Protein AF-A0A0F9J3G6-F1 (afdb_monomer_lite)

pLDDT: mean 73.5, std 18.69, range [35.91, 94.69]

Organism: NCBI:txid412755

Radius of gyration: 24.39 Å; chains: 1; bounding box: 58×45×60 Å

Secondary structure (DSSP, 8-state):
--S--TTTTTTTEEEEEEE-SSS--TT-EEEEEEEETTTTEEEESS--SS---TT-EEEEEEHHHHS-S--PPTT-------GGG----TT--THHHHS--PPTT-EEEEEEEETT-SS-EEEEEEESS-EEEEEEEEEEEEPPPSS--BEEEEEES--SSTTSSTT--SSPPBSTTPPTT-EEEEESSS---PEEE-TT-S------TTSS--EEE-SEEEEEEESSS--SS-EEEEEEEEEESSTT-EE-

Structure (mmCIF, N/CA/C/O backbone):
data_AF-A0A0F9J3G6-F1
#
_entry.id   AF-A0A0F9J3G6-F1
#
loop_
_atom_site.group_PDB
_atom_site.id
_atom_site.type_symbol
_atom_site.label_atom_id
_atom_site.label_alt_id
_atom_site.label_comp_id
_atom_site.label_asym_id
_atom_site.label_entity_id
_atom_site.label_seq_id
_atom_site.pdbx_PDB_ins_code
_atom_site.Cartn_x
_atom_site.Cartn_y
_atom_site.Cartn_z
_atom_site.occupancy
_atom_site.B_iso_or_equiv
_atom_site.auth_seq_id
_atom_site.auth_comp_id
_atom_site.auth_asym_id
_atom_site.auth_atom_id
_atom_site.pdbx_PDB_model_num
ATOM 1 N N . LEU A 1 1 ? 18.010 -20.653 -27.003 1.00 67.06 1 LEU A N 1
ATOM 2 C CA . LEU A 1 1 ? 17.288 -19.673 -27.847 1.00 67.06 1 LEU A CA 1
ATOM 3 C C . LEU A 1 1 ? 17.609 -19.972 -29.306 1.00 67.06 1 LEU A C 1
ATOM 5 O O . LEU A 1 1 ? 18.542 -19.390 -29.831 1.00 67.06 1 LEU A O 1
ATOM 9 N N . ALA A 1 2 ? 16.923 -20.930 -29.927 1.00 63.56 2 ALA A N 1
ATOM 10 C CA . ALA A 1 2 ? 17.023 -21.176 -31.367 1.00 63.56 2 ALA A CA 1
ATOM 11 C C . ALA A 1 2 ? 15.717 -20.700 -32.015 1.00 63.56 2 ALA A C 1
ATOM 13 O O . ALA A 1 2 ? 14.656 -20.890 -31.421 1.00 63.56 2 ALA A O 1
ATOM 14 N N . GLY A 1 3 ? 15.794 -20.076 -33.193 1.00 75.00 3 GLY A N 1
ATOM 15 C CA . GLY A 1 3 ? 14.612 -19.649 -33.957 1.00 75.00 3 GLY A CA 1
ATOM 16 C C . GLY A 1 3 ? 14.341 -18.142 -34.009 1.00 75.00 3 GLY A C 1
ATOM 17 O O . GLY A 1 3 ? 13.369 -17.742 -34.643 1.00 75.00 3 GLY A O 1
ATOM 18 N N . PHE A 1 4 ? 15.190 -17.304 -33.408 1.00 88.00 4 PHE A N 1
ATOM 19 C CA . PHE A 1 4 ? 15.148 -15.856 -33.634 1.00 88.00 4 PHE A CA 1
ATOM 20 C C . PHE A 1 4 ? 16.051 -15.471 -34.819 1.00 88.00 4 PHE A C 1
ATOM 22 O O . PHE A 1 4 ? 17.091 -16.106 -35.009 1.00 88.00 4 PHE A O 1
ATOM 29 N N . PRO A 1 5 ? 15.682 -14.459 -35.626 1.00 91.12 5 PRO A N 1
ATOM 30 C CA . PRO A 1 5 ? 16.564 -13.930 -36.664 1.00 91.12 5 PRO A CA 1
ATOM 31 C C . PRO A 1 5 ? 17.770 -13.200 -36.050 1.00 91.12 5 PRO A C 1
ATOM 33 O O . PRO A 1 5 ? 17.668 -12.663 -34.947 1.00 91.12 5 PRO A O 1
ATOM 36 N N . ASP A 1 6 ? 18.890 -13.154 -36.780 1.00 90.00 6 ASP A N 1
ATOM 37 C CA . ASP A 1 6 ? 20.189 -12.634 -36.306 1.00 90.00 6 ASP A CA 1
ATOM 38 C C . ASP A 1 6 ? 20.109 -11.221 -35.700 1.00 90.00 6 ASP A C 1
ATOM 40 O O . ASP A 1 6 ? 20.790 -10.920 -34.730 1.00 90.00 6 ASP A O 1
ATOM 44 N N . THR A 1 7 ? 19.207 -10.370 -36.184 1.00 88.00 7 THR A N 1
ATOM 45 C CA . THR A 1 7 ? 19.103 -8.975 -35.728 1.00 88.00 7 THR A CA 1
ATOM 46 C C . THR A 1 7 ? 18.005 -8.732 -34.691 1.00 88.00 7 THR A C 1
ATOM 48 O O . THR A 1 7 ? 17.659 -7.586 -34.415 1.00 88.00 7 THR A O 1
ATOM 51 N N . HIS A 1 8 ? 17.370 -9.781 -34.155 1.00 91.56 8 HIS A N 1
ATOM 52 C CA . HIS A 1 8 ? 16.193 -9.616 -33.290 1.00 91.56 8 HIS A CA 1
ATOM 53 C C . HIS A 1 8 ? 16.495 -8.860 -31.987 1.00 91.56 8 HIS A C 1
ATOM 55 O O . HIS A 1 8 ? 15.627 -8.165 -31.462 1.00 91.56 8 HIS A O 1
ATOM 61 N N . PHE A 1 9 ? 17.712 -9.014 -31.463 1.00 90.25 9 PHE A N 1
ATOM 62 C CA . PHE A 1 9 ? 18.106 -8.504 -30.149 1.00 90.25 9 PHE A CA 1
ATOM 63 C C . PHE A 1 9 ? 19.003 -7.262 -30.216 1.00 90.25 9 PHE A C 1
ATOM 65 O O . PHE A 1 9 ? 19.452 -6.772 -29.180 1.00 90.25 9 PHE A O 1
ATOM 72 N N . ASP A 1 10 ? 19.277 -6.752 -31.412 1.00 87.88 10 ASP A N 1
ATOM 73 C CA . ASP A 1 10 ? 20.278 -5.711 -31.610 1.00 87.88 10 ASP A CA 1
ATOM 74 C C . ASP A 1 10 ? 19.811 -4.379 -31.011 1.00 87.88 10 ASP A C 1
ATOM 76 O O . ASP A 1 10 ? 18.711 -3.909 -31.291 1.00 87.88 10 ASP A O 1
ATOM 80 N N . ASN A 1 11 ? 20.675 -3.740 -30.219 1.00 78.69 11 ASN A N 1
ATOM 81 C CA . ASN A 1 11 ? 20.559 -2.368 -29.696 1.00 78.69 11 ASN A CA 1
ATOM 82 C C . ASN A 1 11 ? 19.397 -2.065 -28.729 1.00 78.69 11 ASN A C 1
ATOM 84 O O . ASN A 1 11 ? 19.468 -1.066 -28.008 1.00 78.69 11 ASN A O 1
ATOM 88 N N . ASP A 1 12 ? 18.391 -2.933 -28.641 1.00 87.31 12 ASP A N 1
ATOM 89 C CA . ASP A 1 12 ? 17.229 -2.767 -27.755 1.00 87.31 12 ASP A CA 1
ATOM 90 C C . ASP A 1 12 ? 17.181 -3.787 -26.612 1.00 87.31 12 ASP A C 1
ATOM 92 O O . ASP A 1 12 ? 16.312 -3.713 -25.741 1.00 87.31 12 ASP A O 1
ATOM 96 N N . TRP A 1 13 ? 18.129 -4.723 -26.570 1.00 93.25 13 TRP A N 1
ATOM 97 C CA . TRP A 1 13 ? 18.188 -5.766 -25.552 1.00 93.25 13 TRP A CA 1
ATOM 98 C C . TRP A 1 13 ? 19.536 -5.788 -24.848 1.00 93.25 13 TRP A C 1
ATOM 100 O O . TRP A 1 13 ? 20.567 -5.371 -25.375 1.00 93.25 13 TRP A O 1
ATOM 110 N N . MET A 1 14 ? 19.521 -6.276 -23.618 1.00 93.69 14 MET A N 1
ATOM 111 C CA . MET A 1 14 ? 20.690 -6.393 -22.768 1.00 93.69 14 MET A CA 1
ATOM 112 C C . MET A 1 14 ? 20.811 -7.804 -22.221 1.00 93.69 14 MET A C 1
ATOM 114 O O . MET A 1 14 ? 19.819 -8.506 -22.040 1.00 93.69 14 MET A O 1
ATOM 118 N N . LEU A 1 15 ? 22.035 -8.184 -21.899 1.00 93.62 15 LEU A N 1
ATOM 119 C CA . LEU A 1 15 ? 22.381 -9.433 -21.251 1.00 93.62 15 LEU A CA 1
ATOM 120 C C . LEU A 1 15 ? 22.785 -9.115 -19.807 1.00 93.62 15 LEU A C 1
ATOM 122 O O . LEU A 1 15 ? 23.644 -8.259 -19.587 1.00 93.62 15 LEU A O 1
ATOM 126 N N . ARG A 1 16 ? 22.130 -9.747 -18.830 1.00 92.94 16 ARG A N 1
ATOM 127 C CA . ARG A 1 16 ? 22.373 -9.566 -17.390 1.00 92.94 16 ARG A CA 1
ATOM 128 C C . ARG A 1 16 ? 22.844 -10.870 -16.768 1.00 92.94 16 ARG A C 1
ATOM 130 O O . ARG A 1 16 ? 22.197 -11.890 -16.983 1.00 92.94 16 ARG A O 1
ATOM 137 N N . VAL A 1 17 ? 23.894 -10.825 -15.954 1.00 90.19 17 VAL A N 1
ATOM 138 C CA . VAL A 1 17 ? 24.275 -11.957 -15.095 1.00 90.19 17 VAL A CA 1
ATOM 139 C C . VAL A 1 17 ? 23.291 -12.025 -13.929 1.00 90.19 17 VAL A C 1
ATOM 141 O O . VAL A 1 17 ? 23.170 -11.063 -13.168 1.00 90.19 17 VAL A O 1
ATOM 144 N N . VAL A 1 18 ? 22.531 -13.116 -13.842 1.00 90.00 18 VAL A N 1
ATOM 145 C CA . VAL A 1 18 ? 21.507 -13.325 -12.805 1.00 90.00 18 VAL A CA 1
ATOM 146 C C . VAL A 1 18 ? 22.090 -14.081 -11.622 1.00 90.00 18 VAL A C 1
ATOM 148 O O . VAL A 1 18 ? 21.855 -13.683 -10.489 1.00 90.00 18 VAL A O 1
ATOM 151 N N . GLU A 1 19 ? 22.856 -15.128 -11.906 1.00 89.38 19 GLU A N 1
ATOM 152 C CA . GLU A 1 19 ? 23.488 -15.999 -10.918 1.00 89.38 19 GLU A CA 1
ATOM 153 C C . GLU A 1 19 ? 24.848 -16.419 -11.474 1.00 89.38 19 GLU A C 1
ATOM 155 O O . GLU A 1 19 ? 24.944 -16.783 -12.651 1.00 89.38 19 GLU A O 1
ATOM 160 N N . ALA A 1 20 ? 25.893 -16.322 -10.660 1.00 87.94 20 ALA A N 1
ATOM 161 C CA . ALA A 1 20 ? 27.242 -16.725 -11.019 1.00 87.94 20 ALA A CA 1
ATOM 162 C C . ALA A 1 20 ? 27.633 -17.993 -10.251 1.00 87.94 20 ALA A C 1
ATOM 164 O O . ALA A 1 20 ? 27.579 -18.032 -9.026 1.00 87.94 20 ALA A O 1
ATOM 165 N N . ASP A 1 21 ? 28.115 -19.005 -10.969 1.00 83.44 21 ASP A N 1
ATOM 166 C CA . ASP A 1 21 ? 28.703 -20.226 -10.390 1.00 83.44 21 ASP A CA 1
ATOM 167 C C . ASP A 1 21 ? 30.241 -20.091 -10.268 1.00 83.44 21 ASP A C 1
ATOM 169 O O . ASP A 1 21 ? 30.986 -21.049 -10.055 1.00 83.44 21 ASP A O 1
ATOM 173 N N . GLY A 1 22 ? 30.758 -18.867 -10.437 1.00 80.75 22 GLY A N 1
ATOM 174 C CA . GLY A 1 22 ? 32.185 -18.571 -10.475 1.00 80.75 22 GLY A CA 1
ATOM 175 C C . GLY A 1 22 ? 32.515 -17.091 -10.288 1.00 80.75 22 GLY A C 1
ATOM 176 O O . GLY A 1 22 ? 31.940 -16.399 -9.457 1.00 80.75 22 GLY A O 1
ATOM 177 N N . ALA A 1 23 ? 33.497 -16.595 -11.045 1.00 86.06 23 ALA A N 1
ATOM 178 C CA . ALA A 1 23 ? 33.983 -15.217 -10.929 1.00 86.06 23 ALA A CA 1
ATOM 179 C C . ALA A 1 23 ? 33.133 -14.188 -11.698 1.00 86.06 23 ALA A C 1
ATOM 181 O O . ALA A 1 23 ? 33.523 -13.023 -11.771 1.00 86.06 23 ALA A O 1
ATOM 182 N N . ALA A 1 24 ? 32.025 -14.606 -12.316 1.00 88.00 24 ALA A N 1
ATOM 183 C CA . ALA A 1 24 ? 31.197 -13.715 -13.108 1.00 88.00 24 ALA A CA 1
ATOM 184 C C . ALA A 1 24 ? 30.568 -12.611 -12.242 1.00 88.00 24 ALA A C 1
ATOM 186 O O . ALA A 1 24 ? 30.189 -12.842 -11.093 1.00 88.00 24 ALA A O 1
ATOM 187 N N . PRO A 1 25 ? 30.449 -11.390 -12.779 1.00 82.31 25 PRO A N 1
ATOM 188 C CA . PRO A 1 25 ? 29.969 -10.259 -12.005 1.00 82.31 25 PRO A CA 1
ATOM 189 C C . PRO A 1 25 ? 28.436 -10.260 -11.938 1.00 82.31 25 PRO A C 1
ATOM 191 O O . PRO A 1 25 ? 27.763 -9.732 -12.826 1.00 82.31 25 PRO A O 1
ATOM 194 N N . GLU A 1 26 ? 27.869 -10.860 -10.889 1.00 88.44 26 GLU A N 1
ATOM 195 C CA . GLU A 1 26 ? 26.416 -10.879 -10.671 1.00 88.44 26 GLU A CA 1
ATOM 196 C C . GLU A 1 26 ? 25.802 -9.474 -10.710 1.00 88.44 26 GLU A C 1
ATOM 198 O O . GLU A 1 26 ? 26.323 -8.509 -10.149 1.00 88.44 26 GLU A O 1
ATOM 203 N N . GLY A 1 27 ? 24.667 -9.348 -11.398 1.00 83.12 27 GLY A N 1
ATOM 204 C CA . GLY A 1 27 ? 23.971 -8.078 -11.582 1.00 83.12 27 GLY A CA 1
ATOM 205 C C . GLY A 1 27 ? 24.546 -7.186 -12.683 1.00 83.12 27 GLY A C 1
ATOM 206 O O . GLY A 1 27 ? 23.876 -6.230 -13.083 1.00 83.12 27 GLY A O 1
ATOM 207 N N . GLU A 1 28 ? 25.723 -7.497 -13.226 1.00 86.69 28 GLU A N 1
ATOM 208 C CA . GLU A 1 28 ? 26.299 -6.732 -14.324 1.00 86.69 28 GLU A CA 1
ATOM 209 C C . GLU A 1 28 ? 25.490 -6.914 -15.612 1.00 86.69 28 GLU A C 1
ATOM 211 O O . GLU A 1 28 ? 25.017 -8.006 -15.941 1.00 86.69 28 GLU A O 1
ATOM 216 N N . THR A 1 29 ? 25.330 -5.816 -16.353 1.00 91.50 29 THR A N 1
ATOM 217 C CA . THR A 1 29 ? 24.572 -5.777 -17.605 1.00 91.50 29 THR A CA 1
ATOM 218 C C . THR A 1 29 ? 25.432 -5.292 -18.760 1.00 91.50 29 THR A C 1
ATOM 220 O O . THR A 1 29 ? 26.322 -4.447 -18.597 1.00 91.50 29 THR A O 1
ATOM 223 N N . ARG A 1 30 ? 25.158 -5.824 -19.950 1.00 93.12 30 ARG A N 1
ATOM 224 C CA . ARG A 1 30 ? 25.772 -5.390 -21.203 1.00 93.12 30 ARG A CA 1
ATOM 225 C C . ARG A 1 30 ? 24.745 -5.312 -22.320 1.00 93.12 30 ARG A C 1
ATOM 227 O O . ARG A 1 30 ? 23.879 -6.172 -22.425 1.00 93.12 30 ARG A O 1
ATOM 234 N N . LEU A 1 31 ? 24.850 -4.285 -23.159 1.00 93.75 31 LEU A N 1
ATOM 235 C CA . LEU A 1 31 ? 24.003 -4.145 -24.343 1.00 93.75 31 LEU A CA 1
ATOM 236 C C . LEU A 1 31 ? 24.343 -5.248 -25.348 1.00 93.75 31 LEU A C 1
ATOM 238 O O . LEU A 1 31 ? 25.522 -5.539 -25.543 1.00 93.75 31 LEU A O 1
ATOM 242 N N . ILE A 1 32 ? 23.333 -5.835 -25.982 1.00 94.69 32 ILE A N 1
ATOM 243 C CA . ILE A 1 32 ? 23.503 -6.804 -27.065 1.00 94.69 32 ILE A CA 1
ATOM 244 C C . ILE A 1 32 ? 23.637 -6.029 -28.382 1.00 94.69 32 ILE A C 1
ATOM 246 O O . ILE A 1 32 ? 22.741 -5.288 -28.780 1.00 94.69 32 ILE A O 1
ATOM 250 N N . ASN A 1 33 ? 24.776 -6.196 -29.050 1.00 93.56 33 ASN A N 1
ATOM 251 C CA . ASN A 1 33 ? 25.084 -5.557 -30.330 1.00 93.56 33 ASN A CA 1
ATOM 252 C C . ASN A 1 33 ? 24.753 -6.444 -31.529 1.00 93.56 33 ASN A C 1
ATOM 254 O O . ASN A 1 33 ? 24.518 -5.926 -32.614 1.00 93.56 33 ASN A O 1
ATOM 258 N N . ALA A 1 34 ? 24.832 -7.761 -31.344 1.00 93.00 34 ALA A N 1
ATOM 259 C CA . ALA A 1 34 ? 24.515 -8.729 -32.379 1.00 93.00 34 ALA A CA 1
ATOM 260 C C . ALA A 1 34 ? 24.070 -10.046 -31.751 1.00 93.00 34 ALA A C 1
ATOM 262 O O . ALA A 1 34 ? 24.572 -10.446 -30.693 1.00 93.00 34 ALA A O 1
ATOM 263 N N . TYR A 1 35 ? 23.198 -10.756 -32.450 1.00 93.75 35 TYR A N 1
ATOM 264 C CA . TYR A 1 35 ? 22.859 -12.140 -32.167 1.00 93.75 35 TYR A CA 1
ATOM 265 C C . TYR A 1 35 ? 23.076 -13.001 -33.420 1.00 93.75 35 TYR A C 1
ATOM 267 O O . TYR A 1 35 ? 22.994 -12.543 -34.553 1.00 93.75 35 TYR A O 1
ATOM 275 N N . THR A 1 36 ? 23.432 -14.268 -33.241 1.00 92.06 36 THR A N 1
ATOM 276 C CA . THR A 1 36 ? 23.576 -15.210 -34.357 1.00 92.06 36 THR A CA 1
ATOM 277 C C . THR A 1 36 ? 22.616 -16.364 -34.140 1.00 92.06 36 THR A C 1
ATOM 279 O O . THR A 1 36 ? 22.881 -17.256 -33.337 1.00 92.06 36 THR A O 1
ATOM 282 N N . GLY A 1 37 ? 21.498 -16.367 -34.863 1.00 88.69 37 GLY A N 1
ATOM 283 C CA . GLY A 1 37 ? 20.401 -17.320 -34.707 1.00 88.69 37 GLY A CA 1
ATOM 284 C C . GLY A 1 37 ? 20.802 -18.769 -34.956 1.00 88.69 37 GLY A C 1
ATOM 285 O O . GLY A 1 37 ? 20.262 -19.673 -34.320 1.00 88.69 37 GLY A O 1
ATOM 286 N N . ALA A 1 38 ? 21.798 -18.997 -35.818 1.00 88.69 38 ALA A N 1
ATOM 287 C CA . ALA A 1 38 ? 22.329 -20.330 -36.097 1.00 88.69 38 ALA A CA 1
ATOM 288 C C . ALA A 1 38 ? 23.052 -20.965 -34.893 1.00 88.69 38 ALA A C 1
ATOM 290 O O . ALA A 1 38 ? 23.006 -22.181 -34.724 1.00 88.69 38 ALA A O 1
ATOM 291 N N . THR A 1 39 ? 23.723 -20.162 -34.063 1.00 88.88 39 THR A N 1
ATOM 292 C CA . THR A 1 39 ? 24.541 -20.643 -32.933 1.00 88.88 39 THR A CA 1
ATOM 293 C C . THR A 1 39 ? 23.960 -20.272 -31.572 1.00 88.88 39 THR A C 1
ATOM 295 O O . THR A 1 39 ? 24.384 -20.813 -30.554 1.00 88.88 39 THR A O 1
ATOM 298 N N . GLY A 1 40 ? 23.001 -19.347 -31.534 1.00 88.81 40 GLY A N 1
ATOM 299 C CA . GLY A 1 40 ? 22.500 -18.742 -30.307 1.00 88.81 40 GLY A CA 1
ATOM 300 C C . GLY A 1 40 ? 23.494 -17.787 -29.635 1.00 88.81 40 GLY A C 1
ATOM 301 O O . GLY A 1 40 ? 23.300 -17.461 -28.467 1.00 88.81 40 GLY A O 1
ATOM 302 N N . ALA A 1 41 ? 24.563 -17.375 -30.326 1.00 90.69 41 ALA A N 1
ATOM 303 C CA . ALA A 1 41 ? 25.617 -16.545 -29.748 1.00 90.69 41 ALA A CA 1
ATOM 304 C C . ALA A 1 41 ? 25.203 -15.069 -29.662 1.00 90.69 41 ALA A C 1
ATOM 306 O O . ALA A 1 41 ? 24.638 -14.522 -30.608 1.00 90.69 41 ALA A O 1
ATOM 307 N N . PHE A 1 42 ? 25.541 -14.421 -28.546 1.00 92.62 42 PHE A N 1
ATOM 308 C CA . PHE A 1 42 ? 25.357 -12.986 -28.335 1.00 92.62 42 PHE A CA 1
ATOM 309 C C . PHE A 1 42 ? 26.704 -12.268 -28.361 1.00 92.62 42 PHE A C 1
ATOM 311 O O . PHE A 1 42 ? 27.655 -12.683 -27.700 1.00 92.62 42 PHE A O 1
ATOM 318 N N . THR A 1 43 ? 26.763 -11.155 -29.084 1.00 93.44 43 THR A N 1
ATOM 319 C CA . THR A 1 43 ? 27.864 -10.195 -29.012 1.00 93.44 43 THR A CA 1
ATOM 320 C C . THR A 1 43 ? 27.399 -9.001 -28.203 1.00 93.44 43 THR A C 1
ATOM 322 O O . THR A 1 43 ? 26.343 -8.436 -28.483 1.00 93.44 43 THR A O 1
ATOM 325 N N . VAL A 1 44 ? 28.187 -8.602 -27.211 1.00 93.56 44 VAL A N 1
ATOM 326 C CA . VAL A 1 44 ? 27.858 -7.488 -26.321 1.00 93.56 44 VAL A CA 1
ATOM 327 C C . VAL A 1 44 ? 28.733 -6.260 -26.578 1.00 93.56 44 VAL A C 1
ATOM 329 O O . VAL A 1 44 ? 29.816 -6.371 -27.150 1.00 93.56 44 VAL A O 1
ATOM 332 N N . SER A 1 45 ? 28.270 -5.082 -26.155 1.00 90.75 45 SER A N 1
ATOM 333 C CA . SER A 1 45 ? 28.935 -3.795 -26.409 1.00 90.75 45 SER A CA 1
ATOM 334 C C . SER A 1 45 ? 30.301 -3.626 -25.752 1.00 90.75 45 SER A C 1
ATOM 336 O O . SER A 1 45 ? 31.144 -2.893 -26.266 1.00 90.75 45 SER A O 1
ATOM 338 N N . ALA A 1 46 ? 30.528 -4.304 -24.631 1.00 91.50 46 ALA A N 1
ATOM 339 C CA . ALA A 1 46 ? 31.800 -4.349 -23.931 1.00 91.50 46 ALA A CA 1
ATOM 340 C C . ALA A 1 46 ? 31.929 -5.681 -23.190 1.00 91.50 46 ALA A C 1
ATOM 342 O O . ALA A 1 46 ? 30.922 -6.281 -22.807 1.00 91.50 46 ALA A O 1
ATOM 343 N N . ALA A 1 47 ? 33.165 -6.115 -22.941 1.00 90.25 47 ALA A N 1
ATOM 344 C CA . ALA A 1 47 ? 33.415 -7.275 -22.096 1.00 90.25 47 ALA A CA 1
ATOM 345 C C . ALA A 1 47 ? 32.812 -7.074 -20.693 1.00 90.25 47 ALA A C 1
ATOM 347 O O . ALA A 1 47 ? 32.731 -5.947 -20.181 1.00 90.25 47 ALA A O 1
ATOM 348 N N . PHE A 1 48 ? 32.374 -8.171 -20.081 1.00 91.62 48 PHE A N 1
ATOM 349 C CA . PHE A 1 48 ? 32.057 -8.191 -18.656 1.00 91.62 48 PHE A CA 1
ATOM 350 C C . PHE A 1 48 ? 33.332 -7.948 -17.838 1.00 91.62 48 PHE A C 1
ATOM 352 O O . PHE A 1 48 ? 34.438 -8.218 -18.315 1.00 91.62 48 PHE A O 1
ATOM 359 N N . SER A 1 49 ? 33.191 -7.409 -16.626 1.00 91.56 49 SER A N 1
ATOM 360 C CA . SER A 1 49 ? 34.335 -7.115 -15.748 1.00 91.56 49 SER A CA 1
ATOM 361 C C . SER A 1 49 ? 35.129 -8.367 -15.346 1.00 91.56 49 SER A C 1
ATOM 363 O O . SER A 1 49 ? 36.323 -8.272 -15.062 1.00 91.56 49 SER A O 1
ATOM 365 N N . ALA A 1 50 ? 34.495 -9.540 -15.415 1.00 93.31 50 ALA A N 1
ATOM 366 C CA . ALA A 1 50 ? 35.123 -10.853 -15.362 1.00 93.31 50 ALA A CA 1
ATOM 367 C C . ALA A 1 50 ? 34.489 -11.797 -16.400 1.00 93.31 50 ALA A C 1
ATOM 369 O O . ALA A 1 50 ? 33.387 -11.553 -16.895 1.00 93.31 50 ALA A O 1
ATOM 370 N N . ALA A 1 51 ? 35.211 -12.857 -16.771 1.00 91.81 51 ALA A N 1
ATOM 371 C CA . ALA A 1 51 ? 34.755 -13.805 -17.784 1.00 91.81 51 ALA A CA 1
ATOM 372 C C . ALA A 1 51 ? 33.557 -14.626 -17.286 1.00 91.81 51 ALA A C 1
ATOM 374 O O . ALA A 1 51 ? 33.577 -15.120 -16.160 1.00 91.81 51 ALA A O 1
ATOM 375 N N . LEU A 1 52 ? 32.561 -14.807 -18.156 1.00 90.56 52 LEU A N 1
ATOM 376 C CA . LEU A 1 52 ? 31.471 -15.754 -17.929 1.00 90.56 52 LEU A CA 1
ATOM 377 C C . LEU A 1 52 ? 31.986 -17.186 -18.123 1.00 90.56 52 LEU A C 1
ATOM 379 O O . LEU A 1 52 ? 32.724 -17.464 -19.074 1.00 90.56 52 LEU A O 1
ATOM 383 N N . ALA A 1 53 ? 31.585 -18.086 -17.238 1.00 90.44 53 ALA A N 1
ATOM 384 C CA . ALA A 1 53 ? 31.911 -19.500 -17.238 1.00 90.44 53 ALA A CA 1
ATOM 385 C C . ALA A 1 53 ? 30.674 -20.359 -17.548 1.00 90.44 53 ALA A C 1
ATOM 387 O O . ALA A 1 53 ? 29.530 -19.904 -17.529 1.00 90.44 53 ALA A O 1
ATOM 388 N N . ALA A 1 54 ? 30.903 -21.637 -17.849 1.00 89.50 54 ALA A N 1
ATOM 389 C CA . ALA A 1 54 ? 29.815 -22.605 -17.910 1.00 89.50 54 ALA A CA 1
ATOM 390 C C . ALA A 1 54 ? 29.255 -22.817 -16.494 1.00 89.50 54 ALA A C 1
ATOM 392 O O . ALA A 1 54 ? 30.025 -23.142 -15.597 1.00 89.50 54 ALA A O 1
ATOM 393 N N . GLY A 1 55 ? 27.944 -22.642 -16.320 1.00 87.75 55 GLY A N 1
ATOM 394 C CA . GLY A 1 55 ? 27.270 -22.676 -15.013 1.00 87.75 55 GLY A CA 1
ATOM 395 C C . GLY A 1 55 ? 26.609 -21.343 -14.658 1.00 87.75 55 GLY A C 1
ATOM 396 O O . GLY A 1 55 ? 25.554 -21.342 -14.033 1.00 87.75 55 GLY A O 1
ATOM 397 N N . ASP A 1 56 ? 27.149 -20.224 -15.154 1.00 90.62 56 ASP A N 1
ATOM 398 C CA . ASP A 1 56 ? 26.548 -18.907 -14.939 1.00 90.62 56 ASP A CA 1
ATOM 399 C C . ASP A 1 56 ? 25.193 -18.793 -15.649 1.00 90.62 56 ASP A C 1
ATOM 401 O O . ASP A 1 56 ? 25.042 -19.130 -16.831 1.00 90.62 56 ASP A O 1
ATOM 405 N N . THR A 1 57 ? 24.207 -18.249 -14.940 1.00 92.62 57 THR A N 1
ATOM 406 C CA . THR A 1 57 ? 22.878 -17.982 -15.483 1.00 92.62 57 THR A CA 1
ATOM 407 C C . THR A 1 57 ? 22.783 -16.533 -15.926 1.00 92.62 57 THR A C 1
ATOM 409 O O . THR A 1 57 ? 23.005 -15.593 -15.159 1.00 92.62 57 THR A O 1
ATOM 412 N N . VAL A 1 58 ? 22.386 -16.341 -17.181 1.00 92.38 58 VAL A N 1
ATOM 413 C CA . VAL A 1 58 ? 22.195 -15.021 -17.781 1.00 92.38 58 VAL A CA 1
ATOM 414 C C . VAL A 1 58 ? 20.766 -14.832 -18.277 1.00 92.38 58 VAL A C 1
ATOM 416 O O . VAL A 1 58 ? 20.145 -15.755 -18.802 1.00 92.38 58 VAL A O 1
ATOM 419 N N . ALA A 1 59 ? 20.253 -13.611 -18.150 1.00 92.19 59 ALA A N 1
ATOM 420 C CA . ALA A 1 59 ? 18.959 -13.204 -18.682 1.00 92.19 59 ALA A CA 1
ATOM 421 C C . ALA A 1 59 ? 19.127 -12.230 -19.851 1.00 92.19 59 ALA A C 1
ATOM 423 O O . ALA A 1 59 ? 19.973 -11.335 -19.814 1.00 92.19 59 ALA A O 1
ATOM 424 N N . VAL A 1 60 ? 18.271 -12.377 -20.863 1.00 92.56 60 VAL A N 1
ATOM 425 C CA . VAL A 1 60 ? 18.122 -11.421 -21.966 1.00 92.56 60 VAL A CA 1
ATOM 426 C C . VAL A 1 60 ? 16.922 -10.533 -21.656 1.00 92.56 60 VAL A C 1
ATOM 428 O O . VAL A 1 60 ? 15.797 -11.015 -21.553 1.00 92.56 60 VAL A O 1
ATOM 431 N N . ILE A 1 61 ? 17.165 -9.241 -21.460 1.00 90.31 61 ILE A N 1
ATOM 432 C CA . ILE A 1 61 ? 16.187 -8.278 -20.949 1.00 90.31 61 ILE A CA 1
ATOM 433 C C . ILE A 1 61 ? 16.032 -7.157 -21.970 1.00 90.31 61 ILE A C 1
ATOM 435 O O . ILE A 1 61 ? 17.022 -6.564 -22.398 1.00 90.31 61 ILE A O 1
ATOM 439 N N . ASN A 1 62 ? 14.798 -6.838 -22.355 1.00 89.75 62 ASN A N 1
ATOM 440 C CA . ASN A 1 62 ? 14.546 -5.679 -23.203 1.00 89.75 62 ASN A CA 1
ATOM 441 C C . ASN A 1 62 ? 14.884 -4.394 -22.428 1.00 89.75 62 ASN A C 1
ATOM 443 O O . ASN A 1 62 ? 14.455 -4.216 -21.287 1.00 89.75 62 ASN A O 1
ATOM 447 N N . LYS A 1 63 ? 15.637 -3.482 -23.043 1.00 82.25 63 LYS A N 1
ATOM 448 C CA . LYS A 1 63 ? 16.094 -2.231 -22.427 1.00 82.25 63 LYS A CA 1
ATOM 449 C C . LYS A 1 63 ? 14.935 -1.367 -21.919 1.00 82.25 63 LYS A C 1
ATOM 451 O O . LYS A 1 63 ? 15.095 -0.700 -20.898 1.00 82.25 63 LYS A O 1
ATOM 456 N N . ALA A 1 64 ? 13.771 -1.409 -22.571 1.00 77.56 64 ALA A N 1
ATOM 457 C CA . ALA A 1 64 ? 12.581 -0.684 -22.129 1.00 77.56 64 ALA A CA 1
ATOM 458 C C . ALA A 1 64 ? 12.079 -1.160 -20.754 1.00 77.56 64 ALA A C 1
ATOM 460 O O . ALA A 1 64 ? 11.578 -0.353 -19.977 1.00 77.56 64 ALA A O 1
ATOM 461 N N . LEU A 1 65 ? 12.279 -2.439 -20.416 1.00 73.62 65 LEU A N 1
ATOM 462 C CA . LEU A 1 65 ? 11.897 -3.011 -19.119 1.00 73.62 65 LEU A CA 1
ATOM 463 C C . LEU A 1 65 ? 12.875 -2.650 -17.997 1.00 73.62 65 LEU A C 1
ATOM 465 O O . LEU A 1 65 ? 12.538 -2.778 -16.826 1.00 73.62 65 LEU A O 1
ATOM 469 N N . LEU A 1 66 ? 14.084 -2.195 -18.336 1.00 66.12 66 LEU A N 1
ATOM 470 C CA . LEU A 1 66 ? 15.030 -1.675 -17.350 1.00 66.12 66 LEU A CA 1
ATOM 471 C C . LEU A 1 66 ? 14.752 -0.203 -16.999 1.00 66.12 66 LEU A C 1
ATOM 473 O O . LEU A 1 66 ? 15.232 0.295 -15.985 1.00 66.12 66 LEU A O 1
ATOM 477 N N . TYR A 1 67 ? 13.998 0.495 -17.854 1.00 51.34 67 TYR A N 1
ATOM 478 C CA . TYR A 1 67 ? 13.729 1.932 -17.764 1.00 51.34 67 TYR A CA 1
ATOM 479 C C . TYR A 1 67 ? 12.479 2.290 -16.948 1.00 51.34 67 TYR A C 1
ATOM 481 O O . TYR A 1 67 ? 12.205 3.469 -16.748 1.00 51.34 67 TYR A O 1
ATOM 489 N N . THR A 1 68 ? 11.726 1.312 -16.444 1.00 47.44 68 THR A N 1
ATOM 490 C CA . THR A 1 68 ? 10.480 1.555 -15.697 1.00 47.44 68 THR A CA 1
ATOM 491 C C . THR A 1 68 ? 10.687 1.969 -14.233 1.00 47.44 68 THR A C 1
ATOM 493 O O . THR A 1 68 ? 9.716 2.109 -13.496 1.00 47.44 68 THR A O 1
ATOM 496 N N . GLY A 1 69 ? 11.923 2.249 -13.805 1.00 40.78 69 GLY A N 1
ATOM 497 C CA . GLY A 1 69 ? 12.231 2.807 -12.486 1.00 40.78 69 GLY A CA 1
ATOM 498 C C . GLY A 1 69 ? 12.823 4.216 -12.572 1.00 40.78 69 GLY A C 1
ATOM 499 O O . GLY A 1 69 ? 14.033 4.357 -12.704 1.00 40.78 69 GLY A O 1
ATOM 500 N N . HIS A 1 70 ? 11.967 5.229 -12.418 1.00 39.81 70 HIS A N 1
ATOM 501 C CA . HIS A 1 70 ? 12.246 6.669 -12.287 1.00 39.81 70 HIS A CA 1
ATOM 502 C C . HIS A 1 70 ? 12.570 7.494 -13.547 1.00 39.81 70 HIS A C 1
ATOM 504 O O . HIS A 1 70 ? 13.585 7.334 -14.222 1.00 39.81 70 HIS A O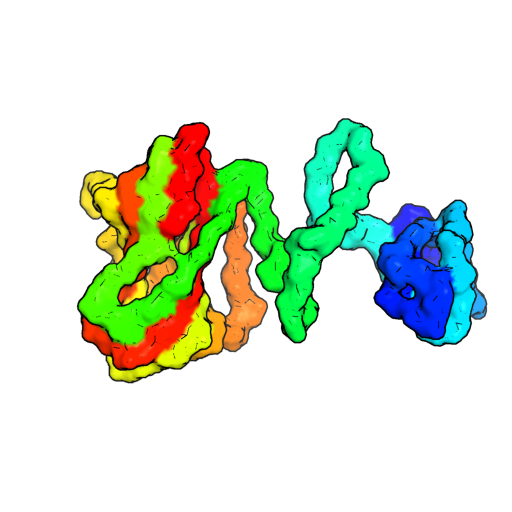 1
ATOM 510 N N . ASN A 1 71 ? 11.733 8.521 -13.742 1.00 37.69 71 ASN A N 1
ATOM 511 C CA . ASN A 1 71 ? 12.025 9.725 -14.515 1.00 37.69 71 ASN A CA 1
ATOM 512 C C . ASN A 1 71 ? 13.283 10.404 -13.959 1.00 37.69 71 ASN A C 1
ATOM 514 O O . ASN A 1 71 ? 13.207 11.200 -13.024 1.00 37.69 71 ASN A O 1
ATOM 518 N N . ASN A 1 72 ? 14.445 10.105 -14.531 1.00 43.47 72 ASN A N 1
ATOM 519 C CA . ASN A 1 72 ? 15.642 10.883 -14.260 1.00 43.47 72 ASN A CA 1
ATOM 520 C C . ASN A 1 72 ? 15.556 12.179 -15.093 1.00 43.47 72 ASN A C 1
ATOM 522 O O . ASN A 1 72 ? 15.396 12.089 -16.316 1.00 43.47 72 ASN A O 1
ATOM 526 N N . PRO A 1 73 ? 15.628 13.384 -14.496 1.00 45.28 73 PRO A N 1
ATOM 527 C CA . PRO A 1 73 ? 15.749 14.610 -15.273 1.00 45.28 73 PRO A CA 1
ATOM 528 C C . PRO A 1 73 ? 16.986 14.520 -16.176 1.00 45.28 73 PRO A C 1
ATOM 530 O O . PRO A 1 73 ? 18.026 13.980 -15.789 1.00 45.28 73 PRO A O 1
ATOM 533 N N . ALA A 1 74 ? 16.853 15.003 -17.411 1.00 41.66 74 ALA A N 1
ATOM 534 C CA . ALA A 1 74 ? 17.885 14.891 -18.435 1.00 41.66 74 ALA A CA 1
ATOM 535 C C . ALA A 1 74 ? 19.252 15.380 -17.914 1.00 41.66 74 ALA A C 1
ATOM 537 O O . ALA A 1 74 ? 19.396 16.547 -17.557 1.00 41.66 74 ALA A O 1
ATOM 538 N N . GLY A 1 75 ? 20.253 14.490 -17.888 1.00 51.97 75 GLY A N 1
ATOM 539 C CA . GLY A 1 75 ? 21.647 14.846 -17.582 1.00 51.97 75 GLY A CA 1
ATOM 540 C C . GLY A 1 75 ? 22.369 13.989 -16.538 1.00 51.97 75 GLY A C 1
ATOM 541 O O . GLY A 1 75 ? 23.579 14.139 -16.398 1.00 51.97 75 GLY A O 1
ATOM 542 N N . VAL A 1 76 ? 21.694 13.074 -15.835 1.00 51.81 76 VAL A N 1
ATOM 543 C CA . VAL A 1 76 ? 22.351 12.195 -14.849 1.00 51.81 76 VAL A CA 1
ATOM 544 C C . VAL A 1 76 ? 22.583 10.803 -15.449 1.00 51.81 76 VAL A C 1
ATOM 546 O O . VAL A 1 76 ? 21.646 10.035 -15.657 1.00 51.81 76 VAL A O 1
ATOM 549 N N . THR A 1 77 ? 23.843 10.480 -15.754 1.00 46.12 77 THR A N 1
ATOM 550 C CA . THR A 1 77 ? 24.273 9.227 -16.413 1.00 46.12 77 THR A CA 1
ATOM 551 C C . THR A 1 77 ? 24.654 8.101 -15.448 1.00 46.12 77 THR A C 1
ATOM 553 O O . THR A 1 77 ? 25.044 7.021 -15.888 1.00 46.12 77 THR A O 1
ATOM 556 N N . THR A 1 78 ? 24.521 8.310 -14.139 1.00 43.06 78 THR A N 1
ATOM 557 C CA . THR A 1 78 ? 24.866 7.321 -13.111 1.00 43.06 78 THR A CA 1
ATOM 558 C C . THR A 1 78 ? 23.638 6.952 -12.292 1.00 43.06 78 THR A C 1
ATOM 560 O O . THR A 1 78 ? 23.196 7.704 -11.426 1.00 43.06 78 THR A O 1
ATOM 563 N N . ASN A 1 79 ? 23.091 5.764 -12.557 1.00 40.75 79 ASN A N 1
ATOM 564 C CA . ASN A 1 79 ? 22.061 5.158 -11.723 1.00 40.75 79 ASN A CA 1
ATOM 565 C C . ASN A 1 79 ? 22.756 4.493 -10.526 1.00 40.75 79 ASN A C 1
ATOM 567 O O . ASN A 1 79 ? 23.208 3.352 -10.601 1.00 40.75 79 ASN A O 1
ATOM 571 N N . HIS A 1 80 ? 22.951 5.254 -9.451 1.00 40.41 80 HIS A N 1
ATOM 572 C CA . HIS A 1 80 ? 23.555 4.748 -8.224 1.00 40.41 80 HIS A CA 1
ATOM 573 C C . HIS A 1 80 ? 22.464 4.016 -7.428 1.00 40.41 80 HIS A C 1
ATOM 575 O O . HIS A 1 80 ? 21.833 4.596 -6.549 1.00 40.41 80 HIS A O 1
ATOM 581 N N . LEU A 1 81 ? 22.214 2.740 -7.744 1.00 45.81 81 LEU A N 1
ATOM 582 C CA . LEU A 1 81 ? 21.533 1.850 -6.801 1.00 45.81 81 LEU A CA 1
ATOM 583 C C . LEU A 1 81 ? 22.500 1.599 -5.637 1.00 45.81 81 LEU A C 1
ATOM 585 O O . LEU A 1 81 ? 23.303 0.669 -5.665 1.00 45.81 81 LEU A O 1
ATOM 589 N N . THR A 1 82 ? 22.466 2.444 -4.610 1.00 42.84 82 THR A N 1
ATOM 590 C CA . THR A 1 82 ? 23.069 2.103 -3.322 1.00 42.84 82 THR A CA 1
ATOM 591 C C . THR A 1 82 ? 22.162 1.079 -2.641 1.00 42.84 82 THR A C 1
ATOM 593 O O . THR A 1 82 ? 21.137 1.400 -2.046 1.00 42.84 82 THR A O 1
ATOM 596 N N . THR A 1 83 ? 22.540 -0.194 -2.724 1.00 47.78 83 THR A N 1
ATOM 597 C CA . THR A 1 83 ? 21.846 -1.340 -2.108 1.00 47.78 83 THR A CA 1
ATOM 598 C C . THR A 1 83 ? 21.885 -1.345 -0.572 1.00 47.78 83 THR A C 1
ATOM 600 O O . THR A 1 83 ? 21.398 -2.283 0.049 1.00 47.78 83 THR A O 1
ATOM 603 N N . ALA A 1 84 ? 22.393 -0.290 0.073 1.00 43.00 84 ALA A N 1
ATOM 604 C CA . ALA A 1 84 ? 22.504 -0.211 1.530 1.00 43.00 84 ALA A CA 1
ATOM 605 C C . ALA A 1 84 ? 21.149 -0.107 2.265 1.00 43.00 84 ALA A C 1
ATOM 607 O O . ALA A 1 84 ? 21.096 -0.411 3.450 1.00 43.00 84 ALA A O 1
ATOM 608 N N . ASN A 1 85 ? 20.057 0.261 1.577 1.00 40.78 85 ASN A N 1
ATOM 609 C CA . ASN A 1 85 ? 18.718 0.394 2.179 1.00 40.78 85 ASN A CA 1
ATOM 610 C C . ASN A 1 85 ? 17.684 -0.612 1.640 1.00 40.78 85 ASN A C 1
ATOM 612 O O . ASN A 1 85 ? 16.482 -0.453 1.869 1.00 40.78 85 ASN A O 1
ATOM 616 N N . VAL A 1 86 ? 18.119 -1.644 0.913 1.00 41.41 86 VAL A N 1
ATOM 617 C CA . VAL A 1 86 ? 17.227 -2.701 0.416 1.00 41.41 86 VAL A CA 1
ATOM 618 C C . VAL A 1 86 ? 17.475 -3.959 1.237 1.00 41.41 86 VAL A C 1
ATOM 620 O O . VAL A 1 86 ? 18.135 -4.893 0.793 1.00 41.41 86 VAL A O 1
ATOM 623 N N . GLY A 1 87 ? 16.959 -3.970 2.468 1.00 41.06 87 GLY A N 1
ATOM 624 C CA . GLY A 1 87 ? 16.704 -5.232 3.150 1.00 41.06 87 GLY A CA 1
ATOM 625 C C . GLY A 1 87 ? 15.659 -5.975 2.328 1.00 41.06 87 GLY A C 1
ATOM 626 O O . GLY A 1 87 ? 14.506 -5.557 2.287 1.00 41.06 87 GLY A O 1
ATOM 627 N N . ALA A 1 88 ? 16.079 -6.999 1.590 1.00 39.81 88 ALA A N 1
ATOM 628 C CA . ALA A 1 88 ? 15.147 -7.967 1.043 1.00 39.81 88 ALA A CA 1
ATOM 629 C C . ALA A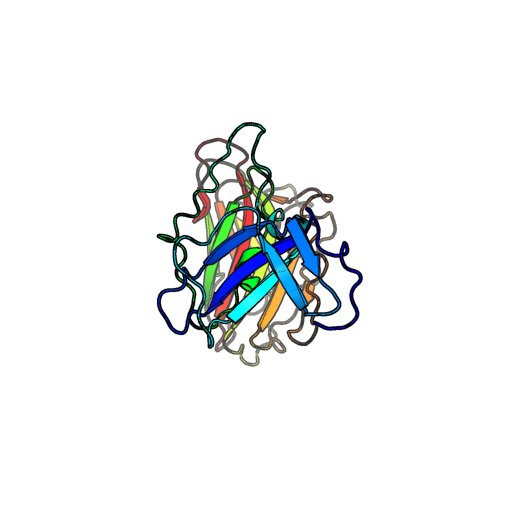 1 88 ? 14.475 -8.643 2.240 1.00 39.81 88 ALA A C 1
ATOM 631 O O . ALA A 1 88 ? 15.152 -9.325 3.015 1.00 39.81 88 ALA A O 1
ATOM 632 N N . ASP A 1 89 ? 13.175 -8.420 2.425 1.00 41.31 89 ASP A N 1
ATOM 633 C CA . ASP A 1 89 ? 12.419 -9.297 3.304 1.00 41.31 89 ASP A CA 1
ATOM 634 C C . ASP A 1 89 ? 12.476 -10.721 2.740 1.00 41.31 89 ASP A C 1
ATOM 636 O O . ASP A 1 89 ? 12.628 -10.963 1.537 1.00 41.31 89 ASP A O 1
ATOM 640 N N . ARG A 1 90 ? 12.466 -11.680 3.661 1.00 38.97 90 ARG A N 1
ATOM 641 C CA . ARG A 1 90 ? 12.894 -13.072 3.461 1.00 38.97 90 ARG A CA 1
ATOM 642 C C . ARG A 1 90 ? 11.976 -13.896 2.538 1.00 38.97 90 ARG A C 1
ATOM 644 O O . ARG A 1 90 ? 12.179 -15.101 2.422 1.00 38.97 90 ARG A O 1
ATOM 651 N N . ASP A 1 91 ? 10.986 -13.277 1.903 1.00 48.03 91 ASP A N 1
ATOM 652 C CA . ASP A 1 91 ? 10.007 -13.926 1.025 1.00 48.03 91 ASP A CA 1
ATOM 653 C C . ASP A 1 91 ? 10.234 -13.678 -0.477 1.00 48.03 91 ASP A C 1
ATOM 655 O O . ASP A 1 91 ? 9.553 -14.278 -1.307 1.00 48.03 91 ASP A O 1
ATOM 659 N N . GLY A 1 92 ? 11.222 -12.856 -0.850 1.00 41.09 92 GLY A N 1
ATOM 660 C CA . GLY A 1 92 ? 11.606 -12.669 -2.251 1.00 41.09 92 GLY A CA 1
ATOM 661 C C . GLY A 1 92 ? 10.582 -11.914 -3.105 1.00 41.09 92 GLY A C 1
ATOM 662 O O . GLY A 1 92 ? 10.711 -11.899 -4.332 1.00 41.09 92 GLY A O 1
ATOM 663 N N . THR A 1 93 ? 9.589 -11.249 -2.509 1.00 38.91 93 THR A N 1
ATOM 664 C CA . THR A 1 93 ? 8.612 -10.472 -3.276 1.00 38.91 93 THR A CA 1
ATOM 665 C C . THR A 1 93 ? 9.122 -9.049 -3.541 1.00 38.91 93 THR A C 1
ATOM 667 O O . THR A 1 93 ? 8.817 -8.079 -2.857 1.00 38.91 93 THR A O 1
ATOM 670 N N . LEU A 1 94 ? 9.879 -8.880 -4.632 1.00 43.62 94 LEU A N 1
ATOM 671 C CA . LEU A 1 94 ? 10.168 -7.547 -5.199 1.00 43.62 94 LEU A CA 1
ATOM 672 C C . LEU A 1 94 ? 8.886 -6.785 -5.611 1.00 43.62 94 LEU A C 1
ATOM 674 O O . LEU A 1 94 ? 8.935 -5.576 -5.835 1.00 43.62 94 LEU A O 1
ATOM 678 N N . LEU A 1 95 ? 7.752 -7.489 -5.682 1.00 41.97 95 LEU A N 1
ATOM 679 C CA . LEU A 1 95 ? 6.443 -6.977 -6.079 1.00 41.97 95 LEU A CA 1
ATOM 680 C C . LEU A 1 95 ? 5.744 -6.150 -4.991 1.00 41.97 95 LEU A C 1
ATOM 682 O O . LEU A 1 95 ? 5.047 -5.203 -5.339 1.00 41.97 95 LEU A O 1
ATOM 686 N N . GLU A 1 96 ? 5.979 -6.395 -3.696 1.00 44.78 96 GLU A N 1
ATOM 687 C CA . GLU A 1 96 ? 5.287 -5.617 -2.650 1.00 44.78 96 GLU A CA 1
ATOM 688 C C . GLU A 1 96 ? 5.795 -4.165 -2.541 1.00 44.78 96 GLU A C 1
ATOM 690 O O . GLU A 1 96 ? 5.122 -3.307 -1.971 1.00 44.78 96 GLU A O 1
ATOM 695 N N . ARG A 1 97 ? 6.954 -3.842 -3.139 1.00 46.50 97 ARG A N 1
ATOM 696 C CA . ARG A 1 97 ? 7.489 -2.466 -3.183 1.00 46.50 97 ARG A CA 1
ATOM 697 C C . ARG A 1 97 ? 7.495 -1.822 -4.570 1.00 46.50 97 ARG A C 1
ATOM 699 O O . ARG A 1 97 ? 7.730 -0.618 -4.640 1.00 46.50 97 ARG A O 1
ATOM 706 N N . SER A 1 98 ? 7.245 -2.564 -5.655 1.00 42.25 98 SER A N 1
ATOM 707 C CA . SER A 1 98 ? 7.233 -1.994 -7.014 1.00 42.25 98 SER A CA 1
ATOM 708 C C . SER A 1 98 ? 5.875 -1.449 -7.465 1.00 42.25 98 SER A C 1
ATOM 710 O O . SER A 1 98 ? 5.837 -0.712 -8.444 1.00 42.25 98 SER A O 1
ATOM 712 N N . GLU A 1 99 ? 4.771 -1.775 -6.784 1.00 45.78 99 GLU A N 1
ATOM 713 C CA . GLU A 1 99 ? 3.423 -1.341 -7.203 1.00 45.78 99 GLU A CA 1
ATOM 714 C C . GLU A 1 99 ? 2.951 -0.014 -6.587 1.00 45.78 99 GLU A C 1
ATOM 716 O O . GLU A 1 99 ? 1.986 0.572 -7.072 1.00 45.78 99 GLU A O 1
ATOM 721 N N . PHE A 1 100 ? 3.657 0.544 -5.598 1.00 47.91 100 PHE A N 1
ATOM 722 C CA . PHE A 1 100 ? 3.357 1.888 -5.088 1.00 47.91 100 PHE A CA 1
ATOM 723 C C . PHE A 1 100 ? 4.215 2.952 -5.783 1.00 47.91 100 PHE A C 1
ATOM 725 O O . PHE A 1 100 ? 5.163 3.508 -5.226 1.00 47.91 100 PHE A O 1
ATOM 732 N N . GLY A 1 101 ? 3.886 3.235 -7.044 1.00 48.06 101 GLY A N 1
ATOM 733 C CA . GLY A 1 101 ? 4.413 4.397 -7.754 1.00 48.06 101 GLY A CA 1
ATOM 734 C C . GLY A 1 101 ? 3.853 5.684 -7.148 1.00 48.06 101 GLY A C 1
ATOM 735 O O . GLY A 1 101 ? 2.775 6.129 -7.523 1.00 48.06 101 GLY A O 1
ATOM 736 N N . PHE A 1 102 ? 4.567 6.284 -6.197 1.00 56.41 102 PHE A N 1
ATOM 737 C CA . PHE A 1 102 ? 4.203 7.594 -5.661 1.00 56.41 102 PHE A CA 1
ATOM 738 C C . PHE A 1 102 ? 4.450 8.678 -6.716 1.00 56.41 102 PHE A C 1
ATOM 740 O O . PHE A 1 102 ? 5.557 8.807 -7.246 1.00 56.41 102 PHE A O 1
ATOM 747 N N . ASN A 1 103 ? 3.445 9.506 -6.990 1.00 65.25 103 ASN A N 1
ATOM 748 C CA . ASN A 1 103 ? 3.652 10.749 -7.725 1.00 65.25 103 ASN A CA 1
ATOM 749 C C . ASN A 1 103 ? 4.561 11.692 -6.913 1.00 65.25 103 ASN A C 1
ATOM 751 O O . ASN A 1 103 ? 4.621 11.621 -5.683 1.00 65.25 103 ASN A O 1
ATOM 755 N N . ALA A 1 104 ? 5.258 12.610 -7.589 1.00 67.31 104 ALA A N 1
ATOM 756 C CA . ALA A 1 104 ? 6.118 13.588 -6.923 1.00 67.31 104 ALA A CA 1
ATOM 757 C C . ALA A 1 104 ? 5.348 14.347 -5.820 1.00 67.31 104 ALA A C 1
ATOM 759 O O . ALA A 1 104 ? 4.310 14.950 -6.081 1.00 67.31 104 ALA A O 1
ATOM 760 N N . GLY A 1 105 ? 5.860 14.304 -4.584 1.00 74.56 105 GLY A N 1
ATOM 761 C CA . GLY A 1 105 ? 5.239 14.941 -3.414 1.00 74.56 105 GLY A CA 1
ATOM 762 C C . GLY A 1 105 ? 4.253 14.064 -2.631 1.00 74.56 105 GLY A C 1
ATOM 763 O O . GLY A 1 105 ? 3.780 14.491 -1.577 1.00 74.56 105 GLY A O 1
ATOM 764 N N . GLN A 1 106 ? 3.959 12.844 -3.087 1.00 84.44 106 GLN A N 1
ATOM 765 C CA . GLN A 1 106 ? 3.246 11.854 -2.281 1.00 84.44 106 GLN A CA 1
ATOM 766 C C . GLN A 1 106 ? 4.198 11.153 -1.301 1.00 84.44 106 GLN A C 1
ATOM 768 O O . GLN A 1 106 ? 5.378 10.939 -1.583 1.00 84.44 106 GLN A O 1
ATOM 773 N N . LYS A 1 107 ? 3.668 10.799 -0.133 1.00 85.38 107 LYS A N 1
ATOM 774 C CA . LYS A 1 107 ? 4.338 10.057 0.934 1.00 85.38 107 LYS A CA 1
ATOM 775 C C . LYS A 1 107 ? 3.474 8.862 1.326 1.00 85.38 107 LYS A C 1
ATOM 777 O O . LYS A 1 107 ? 2.248 8.953 1.280 1.00 85.38 107 LYS A O 1
ATOM 782 N N . GLY A 1 108 ? 4.122 7.772 1.724 1.00 87.69 108 GLY A N 1
ATOM 783 C CA . GLY A 1 108 ? 3.479 6.592 2.298 1.00 87.69 108 GLY A CA 1
ATOM 784 C C . GLY A 1 108 ? 3.791 6.472 3.786 1.00 87.69 108 GLY A C 1
ATOM 785 O O . GLY A 1 108 ? 4.919 6.736 4.201 1.00 87.69 108 GLY A O 1
ATOM 786 N N . VAL A 1 109 ? 2.803 6.068 4.578 1.00 90.25 109 VAL A N 1
ATOM 787 C CA . VAL A 1 109 ? 2.956 5.744 6.005 1.00 90.25 109 VAL A CA 1
ATOM 788 C C . VAL A 1 109 ? 2.138 4.497 6.325 1.00 90.25 109 VAL A C 1
ATOM 790 O O . VAL A 1 109 ? 1.169 4.192 5.625 1.00 90.25 109 VAL A O 1
ATOM 793 N N . SER A 1 110 ? 2.549 3.717 7.323 1.00 92.19 110 SER A N 1
ATOM 794 C CA . SER A 1 110 ? 1.795 2.543 7.765 1.00 92.19 110 SER A CA 1
ATOM 795 C C . SER A 1 110 ? 1.913 2.329 9.266 1.00 92.19 110 SER A C 1
ATOM 797 O O . SER A 1 110 ? 2.965 2.595 9.842 1.00 92.19 110 SER A O 1
ATOM 799 N N . ALA A 1 111 ? 0.839 1.829 9.868 1.00 90.81 111 ALA A N 1
ATOM 800 C CA . ALA A 1 111 ? 0.738 1.538 11.289 1.00 90.81 111 ALA A CA 1
ATOM 801 C C . ALA A 1 111 ? 0.036 0.195 11.508 1.00 90.81 111 ALA A C 1
ATOM 803 O O . ALA A 1 111 ? -0.883 -0.174 10.774 1.00 90.81 111 ALA A O 1
ATOM 804 N N . THR A 1 112 ? 0.473 -0.542 12.524 1.00 93.38 112 THR A N 1
ATOM 805 C CA . THR A 1 112 ? -0.213 -1.757 12.972 1.00 93.38 112 THR A CA 1
ATOM 806 C C . THR A 1 112 ? -1.309 -1.369 13.952 1.00 93.38 112 THR A C 1
ATOM 808 O O . THR A 1 112 ? -1.047 -0.625 14.892 1.00 93.38 112 THR A O 1
ATOM 811 N N . ILE A 1 113 ? -2.508 -1.908 13.749 1.00 91.06 113 ILE A N 1
ATOM 812 C CA . ILE A 1 113 ? -3.681 -1.671 14.585 1.00 91.06 113 ILE A CA 1
ATOM 813 C C . ILE A 1 113 ? -4.136 -2.981 15.221 1.00 91.06 113 ILE A C 1
ATOM 815 O O . ILE A 1 113 ? -4.298 -3.997 14.534 1.00 91.06 113 ILE A O 1
ATOM 819 N N . ASP A 1 114 ? -4.364 -2.940 16.532 1.00 90.50 114 ASP A N 1
ATOM 820 C CA . ASP A 1 114 ? -5.027 -4.016 17.259 1.00 90.50 114 ASP A CA 1
ATOM 821 C C . ASP A 1 114 ? -6.541 -3.895 17.074 1.00 90.50 114 ASP A C 1
ATOM 823 O O . ASP A 1 114 ? -7.202 -3.042 17.658 1.00 90.50 114 ASP A O 1
ATOM 827 N N . LEU A 1 115 ? -7.112 -4.764 16.244 1.00 87.06 115 LEU A N 1
ATOM 828 C CA . LEU A 1 115 ? -8.550 -4.753 15.995 1.00 87.06 115 LEU A CA 1
ATOM 829 C C . LEU A 1 115 ? -9.338 -5.407 17.139 1.00 87.06 115 LEU A C 1
ATOM 831 O O . LEU A 1 115 ? -10.565 -5.347 17.126 1.00 87.06 115 LEU A O 1
ATOM 835 N N . ALA A 1 116 ? -8.665 -6.032 18.110 1.00 84.44 116 ALA A N 1
ATOM 836 C CA . ALA A 1 116 ? -9.291 -6.549 19.321 1.00 84.44 116 ALA A CA 1
ATOM 837 C C . ALA A 1 116 ? -9.387 -5.508 20.448 1.00 84.44 116 ALA A C 1
ATOM 839 O O . ALA A 1 116 ? -9.943 -5.801 21.511 1.00 84.44 116 ALA A O 1
ATOM 840 N N . ALA A 1 117 ? -8.848 -4.305 20.237 1.00 76.56 117 ALA A N 1
ATOM 841 C CA . ALA A 1 117 ? -8.926 -3.233 21.208 1.00 76.56 117 ALA A CA 1
ATOM 842 C C . ALA A 1 117 ? -10.377 -2.809 21.482 1.00 76.56 117 ALA A C 1
ATOM 844 O O . ALA A 1 117 ? -11.249 -2.825 20.612 1.00 76.56 117 ALA A O 1
ATOM 845 N N . SER A 1 118 ? -10.636 -2.405 22.726 1.00 65.19 118 SER A N 1
ATOM 846 C CA . SER A 1 118 ? -11.979 -2.036 23.187 1.00 65.19 118 SER A CA 1
ATOM 847 C C . SER A 1 118 ? -12.411 -0.608 22.858 1.00 65.19 118 SER A C 1
ATOM 849 O O . SER A 1 118 ? -13.473 -0.172 23.305 1.00 65.19 118 SER A O 1
ATOM 851 N N . ALA A 1 119 ? -11.577 0.134 22.136 1.00 73.88 119 ALA A N 1
ATOM 852 C CA . ALA A 1 119 ? -11.786 1.527 21.776 1.00 73.88 119 ALA A CA 1
ATOM 853 C C . ALA A 1 119 ? -11.313 1.780 20.339 1.00 73.88 119 ALA A C 1
ATOM 855 O O . ALA A 1 119 ? -10.663 0.927 19.738 1.00 73.88 119 ALA A O 1
ATOM 856 N N . ASP A 1 120 ? -11.644 2.960 19.819 1.00 81.88 120 ASP A N 1
ATOM 857 C CA . ASP A 1 120 ? -11.125 3.440 18.542 1.00 81.88 120 ASP A CA 1
ATOM 858 C C . ASP A 1 120 ? -9.596 3.530 18.609 1.00 81.88 120 ASP A C 1
ATOM 860 O O . ASP A 1 120 ? -9.030 4.086 19.555 1.00 81.88 120 ASP A O 1
ATOM 864 N N . GLU A 1 121 ? -8.931 2.974 17.603 1.00 88.25 121 GLU A N 1
ATOM 865 C CA . GLU A 1 121 ? -7.475 2.880 17.560 1.00 88.25 121 GLU A CA 1
ATOM 866 C C . GLU A 1 121 ? -6.902 3.965 16.658 1.00 88.25 121 GLU A C 1
ATOM 868 O O . GLU A 1 121 ? -7.279 4.093 15.491 1.00 88.25 121 GLU A O 1
ATOM 873 N N . VAL A 1 122 ? -5.961 4.751 17.180 1.00 90.62 122 VAL A N 1
ATOM 874 C CA . VAL A 1 122 ? -5.301 5.803 16.402 1.00 90.62 122 VAL A CA 1
ATOM 875 C C . VAL A 1 122 ? -4.313 5.153 15.437 1.00 90.62 122 VAL A C 1
ATOM 877 O O . VAL A 1 122 ? -3.281 4.633 15.850 1.00 90.62 122 VAL A O 1
ATOM 880 N N . ALA A 1 123 ? -4.612 5.221 14.140 1.00 91.00 123 ALA A N 1
ATOM 881 C CA . ALA A 1 123 ? -3.711 4.760 13.092 1.00 91.00 123 ALA A CA 1
ATOM 882 C C . ALA A 1 123 ? -2.601 5.770 12.813 1.00 91.00 123 ALA A C 1
ATOM 884 O O . ALA A 1 123 ? -1.454 5.370 12.653 1.00 91.00 123 ALA A O 1
ATOM 885 N N . PHE A 1 124 ? -2.937 7.063 12.755 1.00 93.62 124 PHE A N 1
ATOM 886 C CA . PHE A 1 124 ? -1.971 8.107 12.421 1.00 93.62 124 PHE A CA 1
ATOM 887 C C . PHE A 1 124 ? -2.210 9.395 13.203 1.00 93.62 124 PHE A C 1
ATOM 889 O O . PHE A 1 124 ? -3.349 9.768 13.473 1.00 93.62 124 PHE A O 1
ATOM 896 N N . THR A 1 125 ? -1.138 10.128 13.487 1.00 94.12 125 THR A N 1
ATOM 897 C CA . THR A 1 125 ? -1.162 11.503 13.996 1.00 94.12 125 THR A CA 1
ATOM 898 C C . THR A 1 125 ? -0.561 12.453 12.964 1.00 94.12 125 THR A C 1
ATOM 900 O O . THR A 1 125 ? 0.590 12.307 12.556 1.00 94.12 125 THR A O 1
ATOM 903 N N . ILE A 1 126 ? -1.331 13.461 12.564 1.00 92.69 126 ILE A N 1
ATOM 904 C CA . ILE A 1 126 ? -0.960 14.514 11.620 1.00 92.69 126 ILE A CA 1
ATOM 905 C C . ILE A 1 126 ? -0.564 15.764 12.410 1.00 92.69 126 ILE A C 1
ATOM 907 O O . ILE A 1 126 ? -1.360 16.310 13.174 1.00 92.69 126 ILE A O 1
ATOM 911 N N . ALA A 1 127 ? 0.648 16.263 12.185 1.00 92.12 127 ALA A N 1
ATOM 912 C CA . ALA A 1 127 ? 1.156 17.480 12.812 1.00 92.12 127 ALA A CA 1
ATOM 913 C C . ALA A 1 127 ? 1.695 18.466 11.769 1.00 92.12 127 ALA A C 1
ATOM 915 O O . ALA A 1 127 ? 2.133 18.074 10.691 1.00 92.12 127 ALA A O 1
ATOM 916 N N . GLY A 1 128 ? 1.688 19.759 12.102 1.00 89.00 128 GLY A N 1
ATOM 917 C CA . GLY A 1 128 ? 2.281 20.819 11.275 1.00 89.00 128 GLY A CA 1
ATOM 918 C C . GLY A 1 128 ? 1.374 21.404 10.186 1.00 89.00 128 GLY A C 1
ATOM 919 O O . GLY A 1 128 ? 1.733 22.424 9.607 1.00 89.00 128 GLY A O 1
ATOM 920 N N . GLY A 1 129 ? 0.198 20.822 9.924 1.00 87.38 129 GLY A N 1
ATOM 921 C CA . GLY A 1 129 ? -0.766 21.335 8.942 1.00 87.38 129 GLY A CA 1
ATOM 922 C C . GLY A 1 129 ? -1.571 20.232 8.245 1.00 87.38 129 GLY A C 1
ATOM 923 O O . GLY A 1 129 ? -1.432 19.064 8.611 1.00 87.38 129 GLY A O 1
ATOM 924 N N . PRO A 1 130 ? -2.418 20.593 7.265 1.00 88.12 130 PRO A N 1
ATOM 925 C CA . PRO A 1 130 ? -3.284 19.643 6.582 1.00 88.12 130 PRO A CA 1
ATOM 926 C C . PRO A 1 130 ? -2.538 18.749 5.584 1.00 88.12 130 PRO A C 1
ATOM 928 O O . PRO A 1 130 ? -1.471 19.092 5.054 1.00 88.12 130 PRO A O 1
ATOM 931 N N . ILE A 1 131 ? -3.153 17.608 5.287 1.00 88.06 131 ILE A N 1
ATOM 932 C CA . ILE A 1 131 ? -2.736 16.663 4.252 1.00 88.06 131 ILE A CA 1
ATOM 933 C C . ILE A 1 131 ? -3.875 16.406 3.267 1.00 88.06 131 ILE A C 1
ATOM 935 O O . ILE A 1 131 ? -5.049 16.461 3.623 1.00 88.06 131 ILE A O 1
ATOM 939 N N . LEU A 1 132 ? -3.516 16.068 2.032 1.00 85.00 132 LEU A N 1
ATOM 940 C CA . LEU A 1 132 ? -4.420 15.482 1.049 1.00 85.00 132 LEU A CA 1
ATOM 941 C C . LEU A 1 132 ? -4.208 13.966 1.028 1.00 85.00 132 LEU A C 1
ATOM 943 O O . LEU A 1 132 ? -3.150 13.511 0.598 1.00 85.00 132 LEU A O 1
ATOM 947 N N . ILE A 1 133 ? -5.191 13.190 1.471 1.00 83.06 133 ILE A N 1
ATOM 948 C CA . ILE A 1 133 ? -5.179 11.726 1.421 1.00 83.06 133 ILE A CA 1
ATOM 949 C C . ILE A 1 133 ? -5.634 11.270 0.036 1.00 83.06 133 ILE A C 1
ATOM 951 O O . ILE A 1 133 ? -6.748 11.568 -0.393 1.00 83.06 133 ILE A O 1
ATOM 955 N N . HIS A 1 134 ? -4.781 10.515 -0.651 1.00 79.06 134 HIS A N 1
ATOM 956 C CA . HIS A 1 134 ? -5.098 9.886 -1.938 1.00 79.06 134 HIS A CA 1
ATOM 957 C C . HIS A 1 134 ? -5.764 8.525 -1.736 1.00 79.06 134 HIS A C 1
ATOM 959 O O . HIS A 1 134 ? -6.703 8.175 -2.451 1.00 79.06 134 HIS A O 1
ATOM 965 N N . CYS A 1 135 ? -5.308 7.774 -0.733 1.00 78.88 135 CYS A N 1
ATOM 966 C CA . CYS A 1 135 ? -5.941 6.536 -0.298 1.00 78.88 135 CYS A CA 1
ATOM 967 C C . CYS A 1 135 ? -5.576 6.190 1.142 1.00 78.88 135 CYS A C 1
ATOM 969 O O . CYS A 1 135 ? -4.480 6.506 1.615 1.00 78.88 135 CYS A O 1
ATOM 971 N N . ILE A 1 136 ? -6.463 5.441 1.784 1.00 82.75 136 ILE A N 1
ATOM 972 C CA . ILE A 1 136 ? -6.185 4.725 3.022 1.00 82.75 136 ILE A CA 1
ATOM 973 C C . ILE A 1 136 ? -6.691 3.288 2.888 1.00 82.75 136 ILE A C 1
ATOM 975 O O . ILE A 1 136 ? -7.761 3.027 2.337 1.00 82.75 136 ILE A O 1
ATOM 979 N N . LEU A 1 137 ? -5.861 2.348 3.318 1.00 85.00 137 LEU A N 1
ATOM 980 C CA . LEU A 1 137 ? -6.009 0.913 3.118 1.00 85.00 137 LEU A CA 1
ATOM 981 C C . LEU A 1 137 ? -5.773 0.213 4.453 1.00 85.00 137 LEU A C 1
ATOM 983 O O . LEU A 1 137 ? -4.935 0.657 5.227 1.00 85.00 137 LEU A O 1
ATOM 987 N N . MET A 1 138 ? -6.437 -0.907 4.702 1.00 87.50 138 MET A N 1
ATOM 988 C CA . MET A 1 138 ? -6.127 -1.802 5.810 1.00 87.50 138 MET A CA 1
ATOM 989 C C . MET A 1 138 ? -6.061 -3.241 5.312 1.00 87.50 138 MET A C 1
ATOM 991 O O . MET A 1 138 ? -7.026 -3.730 4.729 1.00 87.50 138 MET A O 1
ATOM 995 N N . LYS A 1 139 ? -4.941 -3.919 5.571 1.00 88.19 139 LYS A N 1
ATOM 996 C CA . LYS A 1 139 ? -4.758 -5.359 5.346 1.00 88.19 139 LYS A CA 1
ATOM 997 C C . LYS A 1 139 ? -4.979 -6.104 6.651 1.00 88.19 139 LYS A C 1
ATOM 999 O O . LYS A 1 139 ? -4.358 -5.754 7.653 1.00 88.19 139 LYS A O 1
ATOM 1004 N N . ILE A 1 140 ? -5.781 -7.160 6.641 1.00 89.25 140 ILE A N 1
ATOM 1005 C CA . ILE A 1 140 ? -5.903 -8.057 7.796 1.00 89.25 140 ILE A CA 1
ATOM 1006 C C . ILE A 1 140 ? -4.671 -8.957 7.865 1.00 89.25 140 ILE A C 1
ATOM 1008 O O . ILE A 1 140 ? -4.373 -9.690 6.923 1.00 89.25 140 ILE A O 1
ATOM 1012 N N . THR A 1 141 ? -3.946 -8.911 8.980 1.00 89.75 141 THR A N 1
ATOM 1013 C CA . THR A 1 141 ? -2.705 -9.677 9.193 1.00 89.75 141 THR A CA 1
ATOM 1014 C C . THR A 1 141 ? -2.860 -10.804 10.209 1.00 89.75 141 THR A C 1
ATOM 1016 O O . THR A 1 141 ? -2.047 -11.726 10.220 1.00 89.75 141 THR A O 1
ATOM 1019 N N . ALA A 1 142 ? -3.925 -10.785 11.014 1.00 89.31 142 ALA A N 1
ATOM 1020 C CA . ALA A 1 142 ? -4.294 -11.871 11.915 1.00 89.31 142 ALA A CA 1
ATOM 1021 C C . ALA A 1 142 ? -5.811 -12.087 11.925 1.00 89.31 142 ALA A C 1
ATOM 1023 O O . ALA A 1 142 ? -6.577 -11.145 11.737 1.00 89.31 142 ALA A O 1
ATOM 1024 N N . THR A 1 143 ? -6.239 -13.327 12.167 1.00 86.50 143 THR A N 1
ATOM 1025 C CA . THR A 1 143 ? -7.650 -13.730 12.132 1.00 86.50 143 THR A CA 1
ATOM 1026 C C . THR A 1 143 ? -8.524 -12.888 13.066 1.00 86.50 143 THR A C 1
ATOM 1028 O O . THR A 1 143 ? -8.313 -12.856 14.284 1.00 86.50 143 THR A O 1
ATOM 1031 N N . CYS A 1 144 ? -9.551 -12.268 12.488 1.00 84.12 144 CYS A N 1
ATOM 1032 C CA . CYS A 1 144 ? -10.622 -11.595 13.212 1.00 84.12 144 CYS A CA 1
ATOM 1033 C C . CYS A 1 144 ? -11.617 -12.636 13.763 1.00 84.12 144 CYS A C 1
ATOM 1035 O O . CYS A 1 144 ? -11.989 -13.570 13.054 1.00 84.12 144 CYS A O 1
ATOM 1037 N N . SER A 1 145 ? -12.026 -12.526 15.030 1.00 79.56 145 SER A N 1
ATOM 1038 C CA . SER A 1 145 ? -12.983 -13.463 15.656 1.00 79.56 145 SER A CA 1
ATOM 1039 C C . SER A 1 145 ? -14.417 -12.924 15.727 1.00 79.56 145 SER A C 1
ATOM 1041 O O . SER A 1 145 ? -14.652 -11.727 15.642 1.00 79.56 145 SER A O 1
ATOM 1043 N N . SER A 1 146 ? -15.373 -13.851 15.872 1.00 62.72 146 SER A N 1
ATOM 1044 C CA . SER A 1 146 ? -16.782 -13.833 15.434 1.00 62.72 146 SER A CA 1
ATOM 1045 C C . SER A 1 146 ? -17.758 -12.779 15.989 1.00 62.72 146 SER A C 1
ATOM 1047 O O . SER A 1 146 ? -18.900 -13.128 16.293 1.00 62.72 146 SER A O 1
ATOM 1049 N N . ASN A 1 147 ? -17.391 -11.504 16.037 1.00 67.06 147 ASN A N 1
ATOM 1050 C CA . ASN A 1 147 ? -18.367 -10.426 16.180 1.00 67.06 147 ASN A CA 1
ATOM 1051 C C . ASN A 1 147 ? -18.538 -9.687 14.849 1.00 67.06 147 ASN A C 1
ATOM 1053 O O . ASN A 1 147 ? -17.551 -9.358 14.197 1.00 67.06 147 ASN A O 1
ATOM 1057 N N . ALA A 1 148 ? -19.794 -9.437 14.460 1.00 70.25 148 ALA A N 1
ATOM 1058 C CA . ALA A 1 148 ? -20.131 -8.549 13.350 1.00 70.25 148 ALA A CA 1
ATOM 1059 C C . ALA A 1 148 ? -19.679 -7.128 13.717 1.00 70.25 148 ALA A C 1
ATOM 1061 O O . ALA A 1 148 ? -20.334 -6.426 14.500 1.00 70.25 148 ALA A O 1
ATOM 1062 N N . ALA A 1 149 ? -18.503 -6.751 13.228 1.00 76.69 149 ALA A N 1
ATOM 1063 C CA . ALA A 1 149 ? -17.860 -5.478 13.501 1.00 76.69 149 ALA A CA 1
ATOM 1064 C C . ALA A 1 149 ? -17.636 -4.789 12.163 1.00 76.69 149 ALA A C 1
ATOM 1066 O O . ALA A 1 149 ? -16.859 -5.254 11.331 1.00 76.69 149 ALA A O 1
ATOM 1067 N N . LEU A 1 150 ? -18.336 -3.681 11.942 1.00 79.88 150 LEU A N 1
ATOM 1068 C CA . LEU A 1 150 ? -18.144 -2.882 10.744 1.00 79.88 150 LEU A CA 1
ATOM 1069 C C . LEU A 1 150 ? -16.958 -1.948 10.977 1.00 79.88 150 LEU A C 1
ATOM 1071 O O . LEU A 1 150 ? -16.935 -1.256 11.995 1.00 79.88 150 LEU A O 1
ATOM 1075 N N . VAL A 1 151 ? -16.000 -1.923 10.051 1.00 80.25 151 VAL A N 1
ATOM 1076 C CA . VAL A 1 151 ? -14.794 -1.089 10.167 1.00 80.25 151 VAL A CA 1
ATOM 1077 C C . VAL A 1 151 ? -14.915 0.204 9.372 1.00 80.25 151 VAL A C 1
ATOM 1079 O O . VAL A 1 151 ? -15.448 0.213 8.262 1.00 80.25 151 VAL A O 1
ATOM 1082 N N . ASN A 1 152 ? -14.402 1.299 9.927 1.00 80.81 152 ASN A N 1
ATOM 1083 C CA . ASN A 1 152 ? -14.304 2.576 9.235 1.00 80.81 152 ASN A CA 1
ATOM 1084 C C . ASN A 1 152 ? -13.054 3.361 9.653 1.00 80.81 152 ASN A C 1
ATOM 1086 O O . ASN A 1 152 ? -12.440 3.060 10.674 1.00 80.81 152 ASN A O 1
ATOM 1090 N N . PHE A 1 153 ? -12.713 4.391 8.880 1.00 82.62 153 PHE A N 1
ATOM 1091 C CA . PHE A 1 153 ? -11.738 5.403 9.271 1.00 82.62 153 PHE A CA 1
ATOM 1092 C C . PHE A 1 153 ? -12.455 6.674 9.733 1.00 82.62 153 PHE A C 1
ATOM 1094 O O . PHE A 1 153 ? -13.578 6.954 9.311 1.00 82.62 153 PHE A O 1
ATOM 1101 N N . GLN A 1 154 ? -11.818 7.454 10.597 1.00 81.69 154 GLN A N 1
ATOM 1102 C CA . GLN A 1 154 ? -12.297 8.763 11.043 1.00 81.69 154 GLN A CA 1
ATOM 1103 C C . GLN A 1 154 ? -11.113 9.706 11.242 1.00 81.69 154 GLN A C 1
ATOM 1105 O O . GLN A 1 154 ? -10.038 9.259 11.613 1.00 81.69 154 GLN A O 1
ATOM 1110 N N . SER A 1 155 ? -11.306 11.009 11.022 1.00 82.62 155 SER A N 1
ATOM 1111 C CA . SER A 1 155 ? -10.341 12.034 11.431 1.00 82.62 155 SER A CA 1
ATOM 1112 C C . SER A 1 155 ? -10.842 12.876 12.606 1.00 82.62 155 SER A C 1
ATOM 1114 O O . SER A 1 155 ? -12.020 13.256 12.635 1.00 82.62 155 SER A O 1
ATOM 1116 N N . THR A 1 156 ? -9.929 13.261 13.498 1.00 80.19 156 THR A N 1
ATOM 1117 C CA . THR A 1 156 ? -10.187 14.148 14.642 1.00 80.19 156 THR A CA 1
ATOM 1118 C C . THR A 1 156 ? -9.146 15.285 14.687 1.00 80.19 156 THR A C 1
ATOM 1120 O O . THR A 1 156 ? -7.967 14.982 14.772 1.00 80.19 156 THR A O 1
ATOM 1123 N N . PRO A 1 157 ? -9.507 16.586 14.677 1.00 69.00 157 PRO A N 1
ATOM 1124 C CA . PRO A 1 157 ? -10.863 17.104 14.693 1.00 69.00 157 PRO A CA 1
ATOM 1125 C C . PRO A 1 157 ? -11.599 16.712 13.416 1.00 69.00 157 PRO A C 1
ATOM 1127 O O . PRO A 1 157 ? -11.022 16.614 12.336 1.00 69.00 157 PRO A O 1
ATOM 1130 N N . THR A 1 158 ? -12.893 16.456 13.552 1.00 63.62 158 THR A N 1
ATOM 1131 C CA . THR A 1 158 ? -13.738 16.148 12.405 1.00 63.62 158 THR A CA 1
ATOM 1132 C C . THR A 1 158 ? -13.819 17.385 11.514 1.00 63.62 158 THR A C 1
ATOM 1134 O O . THR A 1 158 ? -14.441 18.381 11.886 1.00 63.62 158 THR A O 1
ATOM 1137 N N . VAL A 1 159 ? -13.149 17.350 10.363 1.00 48.97 159 VAL A N 1
ATOM 1138 C CA . VAL A 1 159 ? -13.120 18.472 9.420 1.00 48.97 159 VAL A CA 1
ATOM 1139 C C . VAL A 1 159 ? -14.336 18.401 8.500 1.00 48.97 159 VAL A C 1
ATOM 1141 O O . VAL A 1 159 ? -14.643 17.347 7.954 1.00 48.97 159 VAL A O 1
ATOM 1144 N N . GLY A 1 160 ? -15.022 19.533 8.322 1.00 39.25 160 GLY A N 1
ATOM 1145 C CA . GLY A 1 160 ? -16.170 19.688 7.427 1.00 39.25 160 GLY A CA 1
ATOM 1146 C C . GLY A 1 160 ? -17.468 20.031 8.162 1.00 39.25 160 GLY A C 1
ATOM 1147 O O . GLY A 1 160 ? -17.779 19.501 9.226 1.00 39.25 160 GLY A O 1
ATOM 1148 N N . THR A 1 161 ? -18.284 20.906 7.565 1.00 35.91 161 THR A N 1
ATOM 1149 C CA . THR A 1 161 ? -19.731 20.880 7.848 1.00 35.91 161 THR A CA 1
ATOM 1150 C C . THR A 1 161 ? -20.252 19.474 7.528 1.00 35.91 161 THR A C 1
ATOM 1152 O O . THR A 1 161 ? -19.58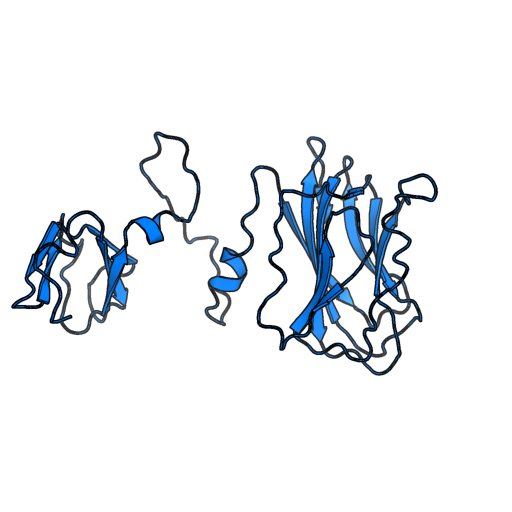9 18.747 6.794 1.00 35.91 161 THR A O 1
ATOM 1155 N N . ALA A 1 162 ? -21.408 19.086 8.073 1.00 38.00 162 ALA A N 1
ATOM 1156 C CA . ALA A 1 162 ? -21.991 17.732 8.096 1.00 38.00 162 ALA A CA 1
ATOM 1157 C C . ALA A 1 162 ? -22.000 16.879 6.791 1.00 38.00 162 ALA A C 1
ATOM 1159 O O . ALA A 1 162 ? -22.505 15.763 6.821 1.00 38.00 162 ALA A O 1
ATOM 1160 N N . ASN A 1 163 ? -21.451 17.363 5.672 1.00 36.38 163 ASN A N 1
ATOM 1161 C CA . ASN A 1 163 ? -21.478 1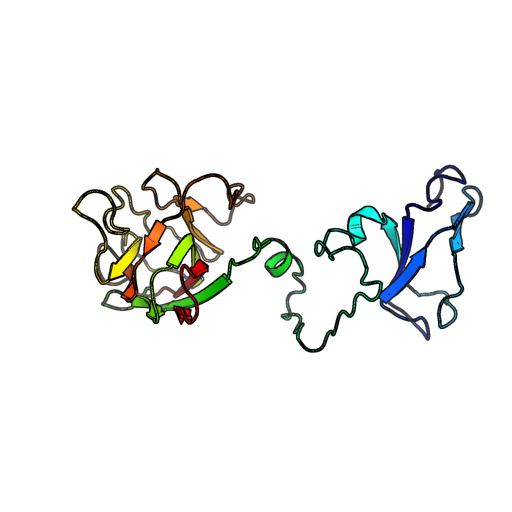6.766 4.342 1.00 36.38 163 ASN A CA 1
ATOM 1162 C C . ASN A 1 163 ? -20.108 16.341 3.756 1.00 36.38 163 ASN A C 1
ATOM 1164 O O . ASN A 1 163 ? -20.116 15.850 2.631 1.00 36.38 163 ASN A O 1
ATOM 1168 N N . GLN A 1 164 ? -18.958 16.547 4.420 1.00 43.72 164 GLN A N 1
ATOM 1169 C CA . GLN A 1 164 ? -17.634 16.084 3.926 1.00 43.72 164 GLN A CA 1
ATOM 1170 C C . GLN A 1 164 ? -16.598 15.654 5.005 1.00 43.72 164 GLN A C 1
ATOM 1172 O O . GLN A 1 164 ? -15.399 15.799 4.768 1.00 43.72 164 GLN A O 1
ATOM 1177 N N . PRO A 1 165 ? -16.961 15.157 6.199 1.00 46.66 165 PRO A N 1
ATOM 1178 C CA . PRO A 1 165 ? -15.953 14.519 7.035 1.00 46.66 165 PRO A CA 1
ATOM 1179 C C . PRO A 1 165 ? -15.630 13.113 6.489 1.00 46.66 165 PRO A C 1
ATOM 1181 O O . PRO A 1 165 ? -16.494 12.485 5.879 1.00 46.66 165 PRO A O 1
ATOM 1184 N N . ILE A 1 166 ? -14.456 12.542 6.806 1.00 53.53 166 ILE A N 1
ATOM 1185 C CA . ILE A 1 166 ? -14.197 11.081 6.663 1.00 53.53 166 ILE A CA 1
ATOM 1186 C C . ILE A 1 166 ? -15.302 10.246 7.381 1.00 53.53 166 ILE A C 1
ATOM 1188 O O . ILE A 1 166 ? -15.484 9.051 7.170 1.00 53.53 166 ILE A O 1
ATOM 1192 N N . THR A 1 167 ? -16.112 10.909 8.204 1.00 49.16 167 THR A N 1
ATOM 1193 C CA . THR A 1 167 ? -16.882 10.376 9.316 1.00 49.16 167 THR A CA 1
ATOM 1194 C C . THR A 1 167 ? -18.325 9.941 9.033 1.00 49.16 167 THR A C 1
ATOM 1196 O O . THR A 1 167 ? -19.072 9.773 9.997 1.00 49.16 167 THR A O 1
ATOM 1199 N N . LYS A 1 168 ? -18.782 9.696 7.790 1.00 42.41 168 LYS A N 1
ATOM 1200 C CA . LYS A 1 168 ? -19.992 8.847 7.643 1.00 42.41 168 LYS A CA 1
ATOM 1201 C C . LYS A 1 168 ? -20.163 8.079 6.334 1.00 42.41 168 LYS A C 1
ATOM 1203 O O . LYS A 1 168 ? -21.052 8.318 5.525 1.00 42.41 168 LYS A O 1
ATOM 1208 N N . VAL A 1 169 ? -19.365 7.026 6.278 1.00 41.19 169 VAL A N 1
ATOM 1209 C CA . VAL A 1 169 ? -19.496 5.809 5.483 1.00 41.19 169 VAL A CA 1
ATOM 1210 C C . VAL A 1 169 ? -20.812 5.014 5.597 1.00 41.19 169 VAL A C 1
ATOM 1212 O O . VAL A 1 169 ? -20.825 4.079 6.383 1.00 41.19 169 VAL A O 1
ATOM 1215 N N . ALA A 1 170 ? -21.905 5.290 4.877 1.00 42.34 170 ALA A N 1
ATOM 1216 C CA . ALA A 1 170 ? -23.205 4.599 5.036 1.00 42.34 170 ALA A CA 1
ATOM 1217 C C . ALA A 1 170 ? -23.252 3.061 4.781 1.00 42.34 170 ALA A C 1
ATOM 1219 O O . ALA A 1 170 ? -24.315 2.461 4.944 1.00 42.34 170 ALA A O 1
ATOM 1220 N N . ALA A 1 171 ? -22.137 2.405 4.443 1.00 53.16 171 ALA A N 1
ATOM 1221 C CA . ALA A 1 171 ? -22.009 0.946 4.422 1.00 53.16 171 ALA A CA 1
ATOM 1222 C C . ALA A 1 171 ? -20.565 0.533 4.754 1.00 53.16 171 ALA A C 1
ATOM 1224 O O . ALA A 1 171 ? -19.742 0.337 3.863 1.00 53.16 171 ALA A O 1
ATOM 1225 N N . ALA A 1 172 ? -20.242 0.449 6.044 1.00 65.69 172 ALA A N 1
ATOM 1226 C CA . ALA A 1 172 ? -18.976 -0.122 6.486 1.00 65.69 172 ALA A CA 1
ATOM 1227 C C . ALA A 1 172 ? -19.015 -1.657 6.296 1.00 65.69 172 ALA A C 1
ATOM 1229 O O . ALA A 1 172 ? -20.002 -2.284 6.685 1.00 65.69 172 ALA A O 1
ATOM 1230 N N . PRO A 1 173 ? -18.003 -2.270 5.661 1.00 70.94 173 PRO A N 1
ATOM 1231 C CA . PRO A 1 173 ? -17.925 -3.712 5.477 1.00 70.94 173 PRO A CA 1
ATOM 1232 C C . PRO A 1 173 ? -17.664 -4.431 6.804 1.00 70.94 173 PRO A C 1
ATOM 1234 O O . PRO A 1 173 ? -16.972 -3.920 7.685 1.00 70.94 173 PRO A O 1
ATOM 1237 N N . ASP A 1 174 ? -18.207 -5.641 6.911 1.00 77.88 174 ASP A N 1
ATOM 1238 C CA . ASP A 1 174 ? -18.077 -6.479 8.099 1.00 77.88 174 ASP A CA 1
ATOM 1239 C C . ASP A 1 174 ? -16.711 -7.186 8.154 1.00 77.88 174 ASP A C 1
ATOM 1241 O O . ASP A 1 174 ? -16.260 -7.805 7.177 1.00 77.88 174 ASP A O 1
ATOM 1245 N N . LEU A 1 175 ? -16.064 -7.101 9.318 1.00 78.81 175 LEU A N 1
ATOM 1246 C CA . LEU A 1 175 ? -14.844 -7.822 9.663 1.00 78.81 175 LEU A CA 1
ATOM 1247 C C . LEU A 1 175 ? -15.092 -9.299 10.001 1.00 78.81 175 LEU A C 1
ATOM 1249 O O . LEU A 1 175 ? -14.138 -10.073 9.989 1.00 78.81 175 LEU A O 1
ATOM 12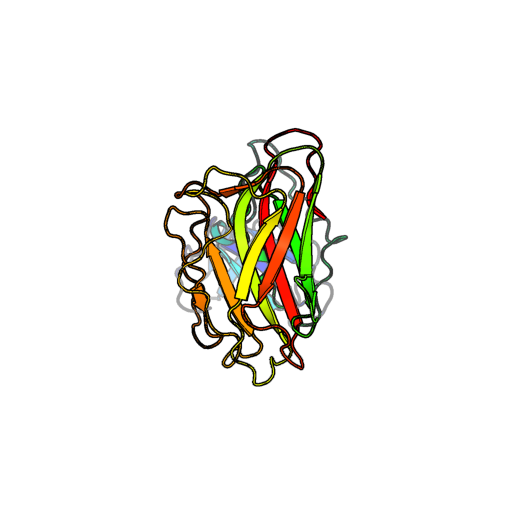53 N N . GLN A 1 176 ? -16.334 -9.716 10.273 1.00 74.69 176 GLN A N 1
ATOM 1254 C CA . GLN A 1 176 ? -16.668 -11.087 10.678 1.00 74.69 176 GLN A CA 1
ATOM 1255 C C . GLN A 1 176 ? -16.186 -12.142 9.671 1.00 74.69 176 GLN A C 1
ATOM 1257 O O . GLN A 1 176 ? -15.706 -13.200 10.072 1.00 74.69 176 GLN A O 1
ATOM 1262 N N . ASP A 1 177 ? -16.268 -11.830 8.377 1.00 71.56 177 ASP A N 1
ATOM 1263 C CA . ASP A 1 177 ? -15.839 -12.718 7.292 1.00 71.56 177 ASP A CA 1
ATOM 1264 C C . ASP A 1 177 ? -14.457 -12.340 6.737 1.00 71.56 177 ASP A C 1
ATOM 1266 O O . ASP A 1 177 ? -14.135 -12.669 5.593 1.00 71.56 177 ASP A O 1
ATOM 1270 N N . ALA A 1 178 ? -13.675 -11.523 7.445 1.00 80.69 178 ALA A N 1
ATOM 1271 C CA . ALA A 1 178 ? -12.378 -11.079 6.952 1.00 80.69 178 ALA A CA 1
ATOM 1272 C C . ALA A 1 178 ? -11.315 -12.164 7.163 1.00 80.69 178 ALA A C 1
ATOM 1274 O O . ALA A 1 178 ? -11.025 -12.573 8.289 1.00 80.69 178 ALA A O 1
ATOM 1275 N N . ALA A 1 179 ? -10.726 -12.633 6.067 1.00 84.88 179 ALA A N 1
ATOM 1276 C CA . ALA A 1 179 ? -9.596 -13.547 6.100 1.00 84.88 179 ALA A CA 1
ATOM 1277 C C . ALA A 1 179 ? -8.274 -12.776 6.211 1.00 84.88 179 ALA A C 1
ATOM 1279 O O . ALA A 1 179 ? -8.166 -11.621 5.799 1.00 84.88 179 ALA A O 1
ATOM 1280 N N . VAL A 1 180 ? -7.236 -13.434 6.731 1.00 86.25 180 VAL A N 1
ATOM 1281 C CA . VAL A 1 180 ? -5.869 -12.902 6.652 1.00 86.25 180 VAL A CA 1
ATOM 1282 C C . VAL A 1 180 ? -5.506 -12.691 5.181 1.00 86.25 180 VAL A C 1
ATOM 1284 O O . VAL A 1 180 ? -5.611 -13.619 4.383 1.00 86.25 180 VAL A O 1
ATOM 1287 N N . GLY A 1 181 ? -5.066 -11.478 4.849 1.00 82.56 181 GLY A N 1
ATOM 1288 C CA . GLY A 1 181 ? -4.793 -11.034 3.483 1.00 82.56 181 GLY A CA 1
ATOM 1289 C C . GLY A 1 181 ? -5.895 -10.174 2.862 1.00 82.56 181 GLY A C 1
ATOM 1290 O O . GLY A 1 181 ? -5.622 -9.522 1.854 1.00 82.56 181 GLY A O 1
ATOM 1291 N N . ASP A 1 182 ? -7.094 -10.119 3.458 1.00 80.88 182 ASP A N 1
ATOM 1292 C CA . ASP A 1 182 ? -8.181 -9.276 2.956 1.00 80.88 182 ASP A CA 1
ATOM 1293 C C . ASP A 1 182 ? -7.834 -7.795 3.121 1.00 80.88 182 ASP A C 1
ATOM 1295 O O . ASP A 1 182 ? -7.207 -7.387 4.106 1.00 80.88 182 ASP A O 1
ATOM 1299 N N . TRP A 1 183 ? -8.288 -6.990 2.163 1.00 82.38 183 TRP A N 1
ATOM 1300 C CA . TRP A 1 183 ? -8.054 -5.552 2.133 1.00 82.38 183 TRP A CA 1
ATOM 1301 C C . TRP A 1 183 ? -9.345 -4.761 2.290 1.00 82.38 183 TRP A C 1
ATOM 1303 O O . TRP A 1 183 ? -10.385 -5.104 1.732 1.00 82.38 183 TRP A O 1
ATOM 1313 N N . PHE A 1 184 ? -9.247 -3.646 2.996 1.00 81.12 184 PHE A N 1
ATOM 1314 C CA . PHE A 1 184 ? -10.300 -2.657 3.173 1.00 81.12 184 PHE A CA 1
ATOM 1315 C C . PHE A 1 184 ? -9.760 -1.323 2.679 1.00 81.12 184 PHE A C 1
ATOM 1317 O O . PHE A 1 184 ? -8.750 -0.862 3.200 1.00 81.12 184 PHE A O 1
ATOM 1324 N N . ALA A 1 185 ? -10.372 -0.719 1.662 1.00 77.69 185 ALA A N 1
ATOM 1325 C CA . ALA A 1 185 ? -9.834 0.496 1.048 1.00 77.69 185 ALA A CA 1
ATOM 1326 C C . ALA A 1 185 ? -10.869 1.610 0.974 1.00 77.69 185 ALA A C 1
ATOM 1328 O O . ALA A 1 185 ? -11.996 1.387 0.524 1.00 77.69 185 ALA A O 1
ATOM 1329 N N . GLN A 1 186 ? -10.447 2.815 1.348 1.00 75.88 186 GLN A N 1
ATOM 1330 C CA . GLN A 1 186 ? -11.131 4.058 1.030 1.00 75.88 186 GLN A CA 1
ATOM 1331 C C . GLN A 1 186 ? -10.255 4.836 0.053 1.00 75.88 186 GLN A C 1
ATOM 1333 O O . GLN A 1 186 ? -9.109 5.197 0.344 1.00 75.88 186 GLN A O 1
ATOM 1338 N N . LEU A 1 187 ? -10.801 5.056 -1.138 1.00 70.25 187 LEU A N 1
ATOM 1339 C CA . LEU A 1 187 ? -10.127 5.761 -2.220 1.00 70.25 187 LEU A CA 1
ATOM 1340 C C . LEU A 1 187 ? -10.612 7.205 -2.230 1.00 70.25 187 LEU A C 1
ATOM 1342 O O . LEU A 1 187 ? -11.799 7.453 -2.030 1.00 70.25 187 LEU A O 1
ATOM 1346 N N . GLY A 1 188 ? -9.697 8.152 -2.432 1.00 54.97 188 GLY A N 1
ATOM 1347 C CA . GLY A 1 188 ? -9.989 9.583 -2.441 1.00 54.97 188 GLY A CA 1
ATOM 1348 C C . GLY A 1 188 ? -10.806 10.012 -3.661 1.00 54.97 188 GLY A C 1
ATOM 1349 O O . GLY A 1 188 ? -10.281 10.646 -4.568 1.00 54.97 188 GLY A O 1
ATOM 1350 N N . GLY A 1 189 ? -12.082 9.635 -3.715 1.00 51.22 189 GLY A N 1
ATOM 1351 C CA . GLY A 1 189 ? -13.049 10.057 -4.724 1.00 51.22 189 GLY A CA 1
ATOM 1352 C C . GLY A 1 189 ? -14.398 10.390 -4.092 1.00 51.22 189 GLY A C 1
ATOM 1353 O O . GLY A 1 189 ? -14.641 10.089 -2.931 1.00 51.22 189 GLY A O 1
ATOM 1354 N N . SER A 1 190 ? -15.302 11.003 -4.862 1.00 44.47 190 SER A N 1
ATOM 1355 C CA . SER A 1 190 ? -16.612 11.493 -4.388 1.00 44.47 190 SER A CA 1
ATOM 1356 C C . SER A 1 190 ? -17.595 10.403 -3.942 1.00 44.47 190 SER A C 1
ATOM 1358 O O . SER A 1 190 ? -18.773 10.694 -3.743 1.00 44.47 190 SER A O 1
ATOM 1360 N N . VAL A 1 191 ? -17.161 9.143 -3.897 1.00 46.69 191 VAL A N 1
ATOM 1361 C CA . VAL A 1 191 ? -17.992 8.021 -3.487 1.00 46.69 191 VAL A CA 1
ATOM 1362 C C . VAL A 1 191 ? -17.497 7.567 -2.131 1.00 46.69 191 VAL A C 1
ATOM 1364 O O . VAL A 1 191 ? -16.497 6.868 -1.997 1.00 46.69 191 VAL A O 1
ATOM 1367 N N . ASP A 1 192 ? -18.250 8.006 -1.140 1.00 53.66 192 ASP A N 1
ATOM 1368 C CA . ASP A 1 192 ? -18.268 7.514 0.218 1.00 53.66 192 ASP A CA 1
ATOM 1369 C C . ASP A 1 192 ? -18.534 5.999 0.198 1.00 53.66 192 ASP A C 1
ATOM 1371 O O . ASP A 1 192 ? -19.684 5.589 0.333 1.00 53.66 192 ASP A O 1
ATOM 1375 N N . LEU A 1 193 ? -17.523 5.143 -0.008 1.00 57.09 193 LEU A N 1
ATOM 1376 C CA . LEU A 1 193 ? -17.608 3.679 0.151 1.00 57.09 193 LEU A CA 1
ATOM 1377 C C . LEU A 1 193 ? -16.258 3.110 0.615 1.00 57.09 193 LEU A C 1
ATOM 1379 O O . LEU A 1 193 ? -15.275 3.166 -0.123 1.00 57.09 193 LEU A O 1
ATOM 1383 N N . LEU A 1 194 ? -16.220 2.518 1.817 1.00 60.25 194 LEU A N 1
ATOM 1384 C CA . LEU A 1 194 ? -15.134 1.612 2.197 1.00 60.25 194 LEU A CA 1
ATOM 1385 C C . LEU A 1 194 ? -15.417 0.255 1.549 1.00 60.25 194 LEU A C 1
ATOM 1387 O O . LEU A 1 194 ? -16.438 -0.374 1.821 1.00 60.25 194 LEU A O 1
ATOM 1391 N N . LEU A 1 195 ? -14.530 -0.187 0.664 1.00 66.88 195 LEU A N 1
ATOM 1392 C CA . LEU A 1 195 ? -14.716 -1.416 -0.103 1.00 66.88 195 LEU A CA 1
ATOM 1393 C C . LEU A 1 195 ? -13.853 -2.534 0.488 1.00 66.88 195 LEU A C 1
ATOM 1395 O O . LEU A 1 195 ? -12.666 -2.331 0.747 1.00 66.88 195 LEU A O 1
ATOM 1399 N N . LYS A 1 196 ? -14.454 -3.713 0.691 1.00 69.50 196 LYS A N 1
ATOM 1400 C CA . LYS A 1 196 ? -13.743 -4.945 1.055 1.00 69.50 196 LYS A CA 1
ATOM 1401 C C . LYS A 1 196 ? -13.310 -5.683 -0.209 1.00 69.50 196 LYS A C 1
ATOM 1403 O O . LYS A 1 196 ? -14.136 -5.972 -1.074 1.00 69.50 196 LYS A O 1
ATOM 1408 N N . TYR A 1 197 ? -12.041 -6.057 -0.263 1.00 65.94 197 TYR A N 1
ATOM 1409 C CA . TYR A 1 197 ? -11.441 -6.884 -1.300 1.00 65.94 197 TYR A CA 1
ATOM 1410 C C . TYR A 1 197 ? -10.973 -8.190 -0.671 1.00 65.94 197 TYR A C 1
ATOM 1412 O O . TYR A 1 197 ? -10.073 -8.207 0.168 1.00 65.94 197 TYR A O 1
ATOM 1420 N N . ALA A 1 198 ? -11.617 -9.287 -1.062 1.00 65.19 198 ALA A N 1
ATOM 1421 C CA . ALA A 1 198 ? -11.240 -10.614 -0.600 1.00 65.19 198 ALA A CA 1
ATOM 1422 C C . ALA A 1 198 ? -9.891 -11.032 -1.200 1.00 65.19 198 ALA A C 1
ATOM 1424 O O . ALA A 1 198 ? -9.638 -10.796 -2.380 1.00 65.19 198 ALA A O 1
ATOM 1425 N N . THR A 1 199 ? -9.084 -11.747 -0.420 1.00 62.41 199 THR A N 1
ATOM 1426 C CA . THR A 1 199 ? -7.750 -12.258 -0.791 1.00 62.41 199 THR A CA 1
ATOM 1427 C C . THR A 1 199 ? -7.755 -13.084 -2.091 1.00 62.41 199 THR A C 1
ATOM 1429 O O . THR A 1 199 ? -6.765 -13.134 -2.814 1.00 62.41 199 THR A O 1
ATOM 1432 N N . ALA A 1 200 ? -8.882 -13.726 -2.424 1.00 52.38 200 ALA A N 1
ATOM 1433 C CA . ALA A 1 200 ? -9.050 -14.512 -3.652 1.00 52.38 200 ALA A CA 1
ATOM 1434 C C . ALA A 1 200 ? -9.266 -13.661 -4.923 1.00 52.38 200 ALA A C 1
ATOM 1436 O O . ALA A 1 200 ? -9.206 -14.187 -6.036 1.00 52.38 200 ALA A O 1
ATOM 1437 N N . SER A 1 201 ? -9.518 -12.358 -4.779 1.00 53.12 201 SER A N 1
ATOM 1438 C CA . SER A 1 201 ? -9.558 -11.416 -5.893 1.00 53.12 201 SER A CA 1
ATOM 1439 C C . SER A 1 201 ? -8.126 -10.991 -6.210 1.00 53.12 201 SER A C 1
ATOM 1441 O O . SER A 1 201 ? -7.601 -10.063 -5.607 1.00 53.12 201 SER A O 1
ATOM 1443 N N . LEU A 1 202 ? -7.492 -11.667 -7.174 1.00 42.06 202 LEU A N 1
ATOM 1444 C CA . LEU A 1 202 ? -6.127 -11.400 -7.678 1.00 42.06 202 LEU A CA 1
ATOM 1445 C C . LEU A 1 202 ? -5.910 -9.988 -8.254 1.00 42.06 202 LEU A C 1
ATOM 1447 O O . LEU A 1 202 ? -4.840 -9.681 -8.770 1.00 42.06 202 LEU A O 1
ATOM 1451 N N . VAL A 1 203 ? -6.932 -9.144 -8.212 1.00 49.09 203 VAL A N 1
ATOM 1452 C CA . VAL A 1 203 ? -6.907 -7.784 -8.715 1.00 49.09 203 VAL A CA 1
ATOM 1453 C C . VAL A 1 203 ? -7.402 -6.921 -7.565 1.00 49.09 203 VAL A C 1
ATOM 1455 O O . VAL A 1 203 ? -8.609 -6.836 -7.319 1.00 49.09 203 VAL A O 1
ATOM 1458 N N . LEU A 1 204 ? -6.463 -6.305 -6.837 1.00 52.16 204 LEU A N 1
ATOM 1459 C CA . LEU A 1 204 ? -6.769 -5.022 -6.211 1.00 52.16 204 LEU A CA 1
ATOM 1460 C C . LEU A 1 204 ? -7.338 -4.150 -7.340 1.00 52.16 204 LEU A C 1
ATOM 1462 O O . LEU A 1 204 ? -6.800 -4.209 -8.450 1.00 52.16 204 LEU A O 1
ATOM 1466 N N . PRO A 1 205 ? -8.444 -3.417 -7.124 1.00 48.66 205 PRO A N 1
ATOM 1467 C CA . PRO A 1 205 ? -8.971 -2.521 -8.150 1.00 48.66 205 PRO A CA 1
ATOM 1468 C C . PRO A 1 205 ? -7.804 -1.683 -8.654 1.00 48.66 205 PRO A C 1
ATOM 1470 O O . PRO A 1 205 ? -6.927 -1.361 -7.858 1.00 48.66 205 PRO A O 1
ATOM 1473 N N . ASP A 1 206 ? -7.766 -1.375 -9.947 1.00 49.22 206 ASP A N 1
ATOM 1474 C CA . ASP A 1 206 ? -6.777 -0.444 -10.481 1.00 49.22 206 ASP A CA 1
ATOM 1475 C C . ASP A 1 206 ? -6.885 0.847 -9.659 1.00 49.22 206 ASP A C 1
ATOM 1477 O O . ASP A 1 206 ? -7.820 1.638 -9.822 1.00 49.22 206 ASP A O 1
ATOM 1481 N N . LEU A 1 207 ? -6.005 0.970 -8.662 1.00 52.53 207 LEU A N 1
ATOM 1482 C CA . LEU A 1 207 ? -5.953 2.074 -7.731 1.00 52.53 207 LEU A CA 1
ATOM 1483 C C . LEU A 1 207 ? -5.313 3.192 -8.536 1.00 52.53 207 LEU A C 1
ATOM 1485 O O . LEU A 1 207 ? -4.130 3.478 -8.390 1.00 52.53 207 LEU A O 1
ATOM 1489 N N . GLN A 1 208 ? -6.078 3.770 -9.462 1.00 50.38 208 GLN A N 1
ATOM 1490 C CA . GLN A 1 208 ? -5.636 4.894 -10.268 1.00 50.38 208 GLN A CA 1
ATOM 1491 C C . GLN A 1 208 ? -5.506 6.105 -9.346 1.00 50.38 208 GLN A C 1
ATOM 1493 O O . GLN A 1 208 ? -6.392 6.954 -9.243 1.00 50.38 208 GLN A O 1
ATOM 1498 N N . PHE A 1 209 ? -4.383 6.165 -8.637 1.00 53.47 209 PHE A N 1
ATOM 1499 C CA . PHE A 1 209 ? -3.964 7.292 -7.829 1.00 53.47 209 PHE A CA 1
ATOM 1500 C C . PHE A 1 209 ? -3.683 8.463 -8.774 1.00 53.47 209 PHE A C 1
ATOM 1502 O O . PHE A 1 209 ? -2.572 8.611 -9.280 1.00 53.47 209 PHE A O 1
ATOM 1509 N N . GLY A 1 210 ? -4.679 9.304 -9.056 1.00 43.59 210 GLY A N 1
ATOM 1510 C CA . GLY A 1 210 ? -4.386 10.528 -9.805 1.00 43.59 210 GLY A CA 1
ATOM 1511 C C . GLY A 1 210 ? -5.524 11.262 -10.493 1.00 43.59 210 GLY A C 1
ATOM 1512 O O . GLY A 1 210 ? -5.261 12.345 -11.009 1.00 43.59 210 GLY A O 1
ATOM 1513 N N . THR A 1 211 ? -6.756 10.744 -10.530 1.00 44.91 211 THR A N 1
ATOM 1514 C CA . THR A 1 211 ? -7.841 11.411 -11.284 1.00 44.91 211 THR A CA 1
ATOM 1515 C C . THR A 1 211 ? -9.023 11.882 -10.443 1.00 44.91 211 THR A C 1
ATOM 1517 O O . THR A 1 211 ? -9.683 12.839 -10.849 1.00 44.91 211 THR A O 1
ATOM 1520 N N . SER A 1 212 ? -9.278 11.302 -9.265 1.00 51.38 212 SER A N 1
ATOM 1521 C CA . SER A 1 212 ? -10.313 11.791 -8.347 1.00 51.38 212 SER A CA 1
ATOM 1522 C C . SER A 1 212 ? -9.697 12.561 -7.180 1.00 51.38 212 SER A C 1
ATOM 1524 O O . SER A 1 212 ? -8.668 12.170 -6.635 1.00 51.38 212 SER A O 1
ATOM 1526 N N . GLY A 1 213 ? -10.293 13.705 -6.840 1.00 62.06 213 GLY A N 1
ATOM 1527 C CA . GLY A 1 213 ? -9.815 14.579 -5.771 1.00 62.06 213 GLY A CA 1
ATOM 1528 C C . GLY A 1 213 ? -9.760 13.853 -4.428 1.00 62.06 213 GLY A C 1
ATOM 1529 O O . GLY A 1 213 ? -10.775 13.340 -3.971 1.00 62.06 213 GLY A O 1
ATOM 1530 N N . GLY A 1 214 ? -8.573 13.828 -3.817 1.00 72.12 214 GLY A N 1
ATOM 1531 C CA . GLY A 1 214 ? -8.348 13.228 -2.504 1.00 72.12 214 GLY A CA 1
ATOM 1532 C C . GLY A 1 214 ? -9.117 13.913 -1.371 1.00 72.12 214 GLY A C 1
ATOM 1533 O O . GLY A 1 214 ? -9.768 14.942 -1.556 1.00 72.12 214 GLY A O 1
ATOM 1534 N N . ILE A 1 215 ? -9.001 13.355 -0.170 1.00 77.31 215 ILE A N 1
ATOM 1535 C CA . ILE A 1 215 ? -9.671 13.867 1.029 1.00 77.31 215 ILE A CA 1
ATOM 1536 C C . ILE A 1 215 ? -8.710 14.791 1.775 1.00 77.31 215 ILE A C 1
ATOM 1538 O O . ILE A 1 215 ? -7.611 14.374 2.138 1.00 77.31 215 ILE A O 1
ATOM 1542 N N . ILE A 1 216 ? -9.102 16.045 2.006 1.00 83.00 216 ILE A N 1
ATOM 1543 C CA . ILE A 1 216 ? -8.306 16.974 2.819 1.00 83.00 216 ILE A CA 1
ATOM 1544 C C . ILE A 1 216 ? -8.608 16.721 4.295 1.00 83.00 216 ILE A C 1
ATOM 1546 O O . ILE A 1 216 ? -9.767 16.746 4.705 1.00 83.00 216 ILE A O 1
ATOM 1550 N N . VAL A 1 217 ? -7.557 16.513 5.084 1.00 82.62 217 VAL A N 1
ATOM 1551 C CA . VAL A 1 217 ? -7.633 16.307 6.533 1.00 82.62 217 VAL A CA 1
ATOM 1552 C C . VAL A 1 217 ? -6.699 17.287 7.227 1.00 82.62 217 VAL A C 1
ATOM 1554 O O . VAL A 1 217 ? -5.540 17.425 6.836 1.00 82.62 217 VAL A O 1
ATOM 1557 N N . ASP A 1 218 ? -7.206 17.970 8.249 1.00 86.50 218 ASP A N 1
ATOM 1558 C CA . ASP A 1 218 ? -6.432 18.903 9.069 1.00 86.50 218 ASP A CA 1
ATOM 1559 C C . ASP A 1 218 ? -5.485 18.165 10.028 1.00 86.50 218 ASP A C 1
ATOM 1561 O O . ASP A 1 218 ? -5.545 16.947 10.197 1.00 86.50 218 ASP A O 1
ATOM 1565 N N . ALA A 1 219 ? -4.599 18.919 10.681 1.00 88.75 219 ALA A N 1
ATOM 1566 C CA . ALA A 1 219 ? -3.774 18.384 11.759 1.00 88.75 219 ALA A CA 1
ATOM 1567 C C . ALA A 1 219 ? -4.656 17.794 12.875 1.00 88.75 219 ALA A C 1
ATOM 1569 O O . ALA A 1 219 ? -5.639 18.414 13.285 1.00 88.75 219 ALA A O 1
ATOM 1570 N N . GLY A 1 220 ? -4.298 16.609 13.366 1.00 89.12 220 GLY A N 1
ATOM 1571 C CA . GLY A 1 220 ? -5.219 15.766 14.116 1.00 89.12 220 GLY A CA 1
ATOM 1572 C C . GLY A 1 220 ? -4.808 14.295 14.160 1.00 89.12 220 GLY A C 1
ATOM 1573 O O . GLY A 1 220 ? -3.651 13.965 13.924 1.00 89.12 220 GLY A O 1
ATOM 1574 N N . THR A 1 221 ? -5.751 13.404 14.440 1.00 90.12 221 THR A N 1
ATOM 1575 C CA . THR A 1 221 ? -5.602 11.949 14.354 1.00 90.12 221 THR A CA 1
ATOM 1576 C C . THR A 1 221 ? -6.433 11.387 13.209 1.00 90.12 221 THR A C 1
ATOM 1578 O O . THR A 1 221 ? -7.444 11.968 12.812 1.00 90.12 221 THR A O 1
ATOM 1581 N N . ILE A 1 222 ? -5.995 10.248 12.680 1.00 88.75 222 ILE A N 1
ATOM 1582 C CA . ILE A 1 222 ? -6.808 9.332 11.886 1.00 88.75 222 ILE A CA 1
ATOM 1583 C C . ILE A 1 222 ? -6.960 8.055 12.703 1.00 88.75 222 ILE A C 1
ATOM 1585 O O . ILE A 1 222 ? -5.969 7.465 13.130 1.00 88.75 222 ILE A O 1
ATOM 1589 N N . GLU A 1 223 ? -8.197 7.636 12.907 1.00 87.62 223 GLU A N 1
ATOM 1590 C CA . GLU A 1 223 ? -8.602 6.538 13.776 1.00 87.62 223 GLU A CA 1
ATOM 1591 C C . GLU A 1 223 ? -9.273 5.433 12.959 1.00 87.62 223 GLU A C 1
ATOM 1593 O O . GLU A 1 223 ? -9.960 5.709 11.973 1.00 87.62 223 GLU A O 1
ATOM 1598 N N . VAL A 1 224 ? -9.088 4.185 13.384 1.00 86.94 224 VAL A N 1
ATOM 1599 C CA . VAL A 1 224 ? -9.888 3.034 12.964 1.00 86.94 224 VAL A CA 1
ATOM 1600 C C . VAL A 1 224 ? -11.001 2.842 13.982 1.00 86.94 224 VAL A C 1
ATOM 1602 O O . VAL A 1 224 ? -10.740 2.653 15.169 1.00 86.94 224 VAL A O 1
ATOM 1605 N N . ILE A 1 225 ? -12.241 2.865 13.504 1.00 82.31 225 ILE A N 1
ATOM 1606 C CA . ILE A 1 225 ? -13.451 2.776 14.323 1.00 82.31 225 ILE A CA 1
ATOM 1607 C C . ILE A 1 225 ? -14.206 1.498 13.988 1.00 82.31 225 ILE A C 1
ATOM 1609 O O . ILE A 1 225 ? -14.298 1.107 12.820 1.00 82.31 225 ILE A O 1
ATOM 1613 N N . GLN A 1 226 ? -14.787 0.872 15.012 1.00 80.19 226 GLN A N 1
ATOM 1614 C CA . GLN A 1 226 ? -15.614 -0.327 14.882 1.00 80.19 226 GLN A CA 1
ATOM 1615 C C . GLN A 1 226 ? -17.051 -0.066 15.362 1.00 80.19 226 GLN A C 1
ATOM 1617 O O . GLN A 1 226 ? -17.264 0.518 1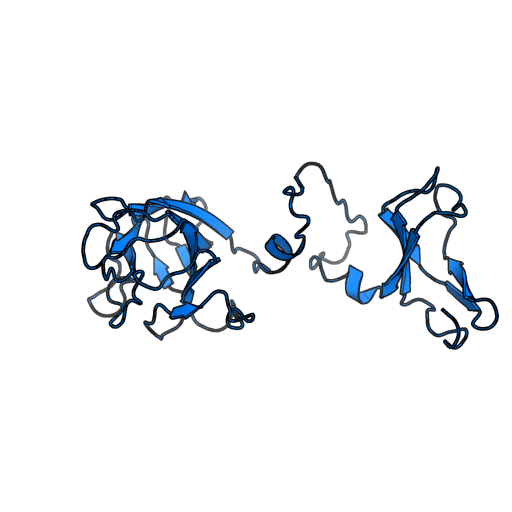6.421 1.00 80.19 226 GLN A O 1
ATOM 1622 N N . SER A 1 227 ? -18.062 -0.519 14.607 1.00 72.88 227 SER A N 1
ATOM 1623 C CA . SER A 1 227 ? -19.490 -0.293 14.932 1.00 72.88 227 SER A CA 1
ATOM 1624 C C . SER A 1 227 ? -19.957 -0.935 16.238 1.00 72.88 227 SER A C 1
ATOM 1626 O O . SER A 1 227 ? -20.933 -0.497 16.848 1.00 72.88 227 SER A O 1
ATOM 1628 N N . THR A 1 228 ? -19.296 -2.017 16.628 1.00 65.12 228 THR A N 1
ATOM 1629 C CA . THR A 1 228 ? -19.617 -2.826 17.795 1.00 65.12 228 THR A CA 1
ATOM 1630 C C . THR A 1 228 ? -18.281 -3.175 18.411 1.00 65.12 228 THR A C 1
ATOM 1632 O O . THR A 1 228 ? -17.505 -3.909 17.805 1.00 65.12 228 THR A O 1
ATOM 1635 N N . ALA A 1 229 ? -17.987 -2.590 19.572 1.00 55.91 229 ALA A N 1
ATOM 1636 C CA . ALA A 1 229 ? -16.703 -2.790 20.219 1.00 55.91 229 ALA A CA 1
ATOM 1637 C C . ALA A 1 229 ? -16.440 -4.289 20.426 1.00 55.91 229 ALA A C 1
ATOM 1639 O O . ALA A 1 229 ? -17.296 -5.011 20.956 1.00 55.91 229 ALA A O 1
ATOM 1640 N N . ASN A 1 230 ? -15.208 -4.683 20.101 1.00 62.28 230 ASN A N 1
ATOM 1641 C CA . ASN A 1 230 ? -14.540 -5.933 20.451 1.00 62.28 230 ASN A CA 1
ATOM 1642 C C . ASN A 1 230 ? -14.753 -7.086 19.462 1.00 62.28 230 ASN A C 1
ATOM 1644 O O . ASN A 1 230 ? -15.496 -8.035 19.736 1.00 62.28 230 ASN A O 1
ATOM 1648 N N . LEU A 1 231 ? -13.969 -7.109 18.382 1.00 74.12 231 LEU A N 1
ATOM 1649 C CA . LEU A 1 231 ? -13.407 -8.402 17.989 1.00 74.12 231 LEU A CA 1
ATOM 1650 C C . LEU A 1 231 ? -12.636 -8.971 19.195 1.00 74.12 231 LEU A C 1
ATOM 1652 O O . LEU A 1 231 ? -12.035 -8.229 19.963 1.00 74.12 231 LEU A O 1
ATOM 1656 N N . THR A 1 232 ? -12.660 -10.286 19.414 1.00 79.50 232 THR A N 1
ATOM 1657 C CA . THR A 1 232 ? -11.885 -10.887 20.527 1.00 79.50 232 THR A CA 1
ATOM 1658 C C . THR A 1 232 ? -10.405 -11.043 20.161 1.00 79.50 232 THR A C 1
ATOM 1660 O O . THR A 1 232 ? -9.544 -11.189 21.022 1.00 79.50 232 THR A O 1
ATOM 1663 N N . THR A 1 233 ? -10.122 -11.038 18.861 1.00 85.62 233 THR A N 1
ATOM 1664 C CA . THR A 1 233 ? -8.814 -11.168 18.227 1.00 85.62 233 THR A CA 1
ATOM 1665 C C . THR A 1 233 ? -8.875 -10.453 16.886 1.00 85.62 233 THR A C 1
ATOM 1667 O O . THR A 1 233 ? -9.929 -10.438 16.249 1.00 85.62 233 THR A O 1
ATOM 1670 N N . GLY A 1 234 ? -7.748 -9.936 16.421 1.00 87.62 234 GLY A N 1
ATOM 1671 C CA . GLY A 1 234 ? -7.619 -9.388 15.079 1.00 87.62 234 GLY A CA 1
ATOM 1672 C C . GLY A 1 234 ? -6.498 -8.367 15.036 1.00 87.62 234 GLY A C 1
ATOM 1673 O O . GLY A 1 234 ? -6.297 -7.609 15.977 1.00 87.62 234 GLY A O 1
ATOM 1674 N N . THR A 1 235 ? -5.759 -8.339 13.940 1.00 89.94 235 THR A N 1
ATOM 1675 C CA . THR A 1 235 ? -4.719 -7.333 13.728 1.00 89.94 235 THR A CA 1
ATOM 1676 C C . THR A 1 235 ? -4.779 -6.902 12.279 1.00 89.94 235 THR A C 1
ATOM 1678 O O . THR A 1 235 ? -4.974 -7.732 11.386 1.00 89.94 235 THR A O 1
ATOM 1681 N N . GLY A 1 236 ? -4.641 -5.599 12.062 1.00 90.31 236 GLY A N 1
ATOM 1682 C CA . GLY A 1 236 ? -4.561 -5.002 10.742 1.00 90.31 236 GLY A CA 1
ATOM 1683 C C . GLY A 1 236 ? -3.292 -4.178 10.588 1.00 90.31 236 GLY A C 1
ATOM 1684 O O . GLY A 1 236 ? -2.745 -3.669 11.563 1.00 90.31 236 GLY A O 1
ATOM 1685 N N . VAL A 1 237 ? -2.828 -4.027 9.355 1.00 90.81 237 VAL A N 1
ATOM 1686 C CA . VAL A 1 237 ? -1.864 -2.985 8.992 1.00 90.81 237 VAL A CA 1
ATOM 1687 C C . VAL A 1 237 ? -2.608 -1.959 8.164 1.00 90.81 237 VAL A C 1
ATOM 1689 O O . VAL A 1 237 ? -3.141 -2.294 7.106 1.00 90.81 237 VAL A O 1
ATOM 1692 N N . VAL A 1 238 ? -2.660 -0.728 8.658 1.00 89.88 238 VAL A N 1
ATOM 1693 C CA . VAL A 1 238 ? -3.229 0.411 7.946 1.00 89.88 238 VAL A CA 1
ATOM 1694 C C . VAL A 1 238 ? -2.113 1.103 7.181 1.00 89.88 238 VAL A C 1
ATOM 1696 O O . VAL A 1 238 ? -1.067 1.398 7.750 1.00 89.88 238 VAL A O 1
ATOM 1699 N N . SER A 1 239 ? -2.341 1.393 5.906 1.00 89.38 239 SER A N 1
ATOM 1700 C CA . SER A 1 239 ? -1.420 2.106 5.026 1.00 89.38 239 SER A CA 1
ATOM 1701 C C . SER A 1 239 ? -2.122 3.306 4.405 1.00 89.38 239 SER A C 1
ATOM 1703 O O . SER A 1 239 ? -3.256 3.201 3.943 1.00 89.38 239 SER A O 1
ATOM 1705 N N . MET A 1 240 ? -1.446 4.451 4.362 1.00 87.44 240 MET A N 1
ATOM 1706 C CA . MET A 1 240 ? -1.985 5.680 3.789 1.00 87.44 240 MET A CA 1
ATOM 1707 C C . MET A 1 240 ? -1.000 6.301 2.809 1.00 87.44 240 MET A C 1
ATOM 1709 O O . MET A 1 240 ? 0.200 6.375 3.082 1.00 87.44 240 MET A O 1
ATOM 1713 N N . VAL A 1 241 ? -1.536 6.813 1.700 1.00 85.62 241 VAL A N 1
ATOM 1714 C CA . VAL A 1 241 ? -0.798 7.665 0.767 1.00 85.62 241 VAL A CA 1
ATOM 1715 C C . VAL A 1 241 ? -1.367 9.061 0.787 1.00 85.62 241 VAL A C 1
ATOM 1717 O O . VAL A 1 241 ? -2.566 9.263 0.594 1.00 85.62 241 VAL A O 1
ATOM 1720 N N . TYR A 1 242 ? -0.492 10.034 1.009 1.00 85.50 242 TYR A N 1
ATOM 1721 C CA . TYR A 1 242 ? -0.892 11.413 1.231 1.00 85.50 242 TYR A CA 1
ATOM 1722 C C . TYR A 1 242 ? 0.107 12.410 0.645 1.00 85.50 242 TYR A C 1
ATOM 1724 O O . TYR A 1 242 ? 1.272 12.092 0.414 1.00 85.50 242 TYR A O 1
ATOM 1732 N N . THR A 1 243 ? -0.340 13.644 0.438 1.00 87.62 243 THR A N 1
ATOM 1733 C CA . THR A 1 243 ? 0.509 14.787 0.096 1.00 87.62 243 THR A CA 1
ATOM 1734 C C . THR A 1 243 ? 0.407 15.841 1.201 1.00 87.62 243 THR A C 1
ATOM 1736 O O . THR A 1 243 ? -0.693 16.334 1.459 1.00 87.62 243 THR A O 1
ATOM 1739 N N . PRO A 1 244 ? 1.523 16.206 1.860 1.00 89.81 244 PRO A N 1
ATOM 1740 C CA . PRO A 1 244 ? 1.607 17.413 2.681 1.00 89.81 244 PRO A CA 1
ATOM 1741 C C . PRO A 1 244 ? 1.119 18.649 1.924 1.00 89.81 244 PRO A C 1
ATOM 1743 O O . PRO A 1 244 ? 1.589 18.904 0.817 1.00 89.81 244 PRO A O 1
ATOM 1746 N N . MET A 1 245 ? 0.221 19.439 2.513 1.00 85.81 245 MET A N 1
ATOM 1747 C CA . MET A 1 245 ? -0.239 20.692 1.891 1.00 85.81 245 MET A CA 1
ATOM 1748 C C . MET A 1 245 ? 0.581 21.917 2.320 1.00 85.81 245 MET A C 1
ATOM 1750 O O . MET A 1 245 ? 0.356 23.018 1.820 1.00 85.81 245 MET A O 1
ATOM 1754 N N . ALA A 1 246 ? 1.529 21.731 3.238 1.00 86.25 246 ALA A N 1
ATOM 1755 C CA . ALA A 1 246 ? 2.469 22.745 3.691 1.00 86.25 246 ALA A CA 1
ATOM 1756 C C . ALA A 1 246 ? 3.817 22.111 4.071 1.00 86.25 246 ALA A C 1
ATOM 1758 O O . ALA A 1 246 ? 3.908 20.909 4.351 1.00 86.25 246 ALA A O 1
ATOM 1759 N N . ASP A 1 247 ? 4.862 22.935 4.108 1.00 83.94 247 ASP A N 1
ATOM 1760 C CA . ASP A 1 247 ? 6.174 22.527 4.602 1.00 83.94 247 ASP A CA 1
ATOM 1761 C C . ASP A 1 247 ? 6.122 22.223 6.105 1.00 83.94 247 ASP A C 1
ATOM 1763 O O . ASP A 1 247 ? 5.445 22.902 6.875 1.00 83.94 247 ASP A O 1
ATOM 1767 N N . GLY A 1 248 ? 6.861 21.198 6.534 1.00 82.44 248 GLY A N 1
ATOM 1768 C CA . GLY A 1 248 ? 6.926 20.792 7.942 1.00 82.44 248 GLY A CA 1
ATOM 1769 C C . GLY A 1 248 ? 5.778 19.895 8.416 1.00 82.44 248 GLY A C 1
ATOM 1770 O O . GLY A 1 248 ? 5.796 19.480 9.572 1.00 82.44 248 GLY A O 1
ATOM 1771 N N . VAL A 1 249 ? 4.823 19.541 7.547 1.00 88.25 249 VAL A N 1
ATOM 1772 C CA . VAL A 1 249 ? 3.767 18.576 7.885 1.00 88.25 249 VAL A CA 1
ATOM 1773 C C . VAL A 1 249 ? 4.344 17.163 7.997 1.00 88.25 249 VAL A C 1
ATOM 1775 O O . VAL A 1 249 ? 5.011 16.661 7.079 1.00 88.25 249 VAL A O 1
ATOM 1778 N N . THR A 1 250 ? 4.043 16.499 9.110 1.00 87.62 250 THR A N 1
ATOM 1779 C CA . THR A 1 250 ? 4.454 15.123 9.405 1.00 87.62 250 THR A CA 1
ATOM 1780 C C . THR A 1 250 ? 3.250 14.256 9.727 1.00 87.62 250 THR A C 1
ATOM 1782 O O . THR A 1 250 ? 2.284 14.729 10.323 1.00 87.62 250 THR A O 1
ATOM 1785 N N . VAL A 1 251 ? 3.343 12.978 9.368 1.00 89.50 251 VAL A N 1
ATOM 1786 C CA . VAL A 1 251 ? 2.384 11.949 9.766 1.00 89.50 251 VAL A CA 1
ATOM 1787 C C . VAL A 1 251 ? 3.173 10.821 10.410 1.00 89.50 251 VAL A C 1
ATOM 1789 O O . VAL A 1 251 ? 4.196 10.415 9.850 1.00 89.50 251 VAL A O 1
ATOM 1792 N N . VAL A 1 252 ? 2.730 10.383 11.586 1.00 88.69 252 VAL A N 1
ATOM 1793 C CA . VAL A 1 252 ? 3.330 9.293 12.369 1.00 88.69 252 VAL A CA 1
ATOM 1794 C C . VAL A 1 252 ? 2.267 8.264 12.678 1.00 88.69 252 VAL A C 1
ATOM 1796 O O . VAL A 1 252 ? 1.165 8.707 13.070 1.00 88.69 252 VAL A O 1
#

Sequence (252 aa):
LAGFPDTHFDNDWMLRVVEADGAAPEGETRLINAYTGATGAFTVSAAFSAALAAGDTVAVINKALLYTGHNNPAGVTTNHLTTANVGADRDGTLLERSEFGFNAGQKGVSATIDLAASADEVAFTIAGGPILIHCILMKITATCSSNAALVNFQSTPTVGTANQPITKVAAAPDLQDAAVGDWFAQLGGSVDLLLKYATASLVLPDLQFGTSGGIIVDAGTIEVIQSTANLTTGTGVVSMVYTPMADGVTVV

Foldseek 3Di:
DADDAWCPQAPFKKKAFCFAPDDFDHGDIFRFHTADNVVRDTDTPDDGPDDGDPPTDMDIGGNVVVPLPDDDPPDDPDPPPPCPPDPPDPPPCPPVPSPPPDDPQKDKDKAKDWLQDQFWAFTKFKPDKKKFWQKKKKFWADQFAADFKFKAKFWPVQDDDPQAGSPDQPDGDTSRPADHGKMWMDGAAPDSHTDIDHNVPPDPDPSPRDDHGTHMGIGTTMIMDIPDGGRNGTMMMMMTMIGDPDPPMDMD